Protein AF-A0A8S3UIZ7-F1 (afdb_monomer)

pLDDT: mean 79.72, std 20.15, range [27.34, 96.88]

InterPro domains:
  IPR036397 Ribonuclease H superfamily [G3DSA:3.30.420.10] (1-147)
  IPR052144 piRNA biogenesis EXD1-related protein [PTHR46628] (6-250)

Mean predicted aligned error: 11.97 Å

Nearest PDB structures (foldseek):
  5fis-assembly1_B  TM=6.143E-01  e=9.319E-05  Bombyx mori
  6k18-assembly1_B  TM=3.734E-01  e=1.283E-02  Homo sapiens

Radius of gyration: 24.89 Å; Cα contacts (8 Å, |Δi|>4): 253; chains: 1; bounding box: 76×64×53 Å

Sequence (288 aa):
MINIQSFDKGISFFLKNESITKIVFDCREPADSLLHVHGVLLTSAYDIQLLQCIDKIDGIRSRYGKLERRRRVDEVIEIKSLMTTIQLYVGTNLKFRKMEDVSTKLKSMKNVWSMRPINEDTFSFLAYTMTSLYMIYCSHRTWTINMSRLKVASAIYCNTKRAMRERSFDPYEVNQFLPIDIIPDNGMLFFEKGNKPCTGCKRRFPINEFSKKDLRGCEQKCRVCKVVKISVAIDGNSMKQKKSTKRRHNRKGSRKGRSKRKRNLKYNFDLGENETSIHEEELKNREI

Organism: Mytilus edulis (NCBI:txid6550)

Structure (mmCIF, N/CA/C/O backbone):
data_AF-A0A8S3UIZ7-F1
#
_entry.id   AF-A0A8S3UIZ7-F1
#
loop_
_atom_site.group_PDB
_atom_site.id
_atom_site.type_symbol
_atom_site.label_atom_id
_atom_site.label_alt_id
_atom_site.label_comp_id
_atom_site.label_asym_id
_atom_site.label_entity_id
_atom_site.label_seq_id
_atom_site.pdbx_PDB_ins_code
_atom_site.Cartn_x
_atom_site.Cartn_y
_atom_site.Cartn_z
_atom_site.occupancy
_atom_site.B_iso_or_equiv
_atom_site.auth_seq_id
_atom_site.auth_comp_id
_atom_site.auth_asym_id
_atom_site.auth_atom_id
_atom_site.pdbx_PDB_model_num
ATOM 1 N N . MET A 1 1 ? -12.512 -18.230 17.042 1.00 39.69 1 MET A N 1
ATOM 2 C CA . MET A 1 1 ? -13.386 -17.751 15.950 1.00 39.69 1 MET A CA 1
ATOM 3 C C . MET A 1 1 ? -13.732 -16.300 16.223 1.00 39.69 1 MET A C 1
ATOM 5 O O . MET A 1 1 ? -14.337 -16.024 17.250 1.00 39.69 1 MET A O 1
ATOM 9 N N . ILE A 1 2 ? -13.277 -15.370 15.377 1.00 46.75 2 ILE A N 1
ATOM 10 C CA . ILE A 1 2 ? -13.739 -13.976 15.433 1.00 46.75 2 ILE A CA 1
ATOM 11 C C . ILE A 1 2 ? -15.207 -13.994 15.009 1.00 46.75 2 ILE A C 1
ATOM 13 O O . ILE A 1 2 ? -15.548 -14.606 14.002 1.00 46.75 2 ILE A O 1
ATOM 17 N N . ASN A 1 3 ? -16.066 -13.401 15.830 1.00 49.72 3 ASN A N 1
ATOM 18 C CA . ASN A 1 3 ? -17.510 -13.448 15.677 1.00 49.72 3 ASN A CA 1
ATOM 19 C C . ASN A 1 3 ? -17.931 -12.806 14.337 1.00 49.72 3 ASN A C 1
ATOM 21 O O . ASN A 1 3 ? -17.886 -11.584 14.193 1.00 49.72 3 ASN A O 1
ATOM 25 N N . ILE A 1 4 ? -18.324 -13.637 13.362 1.00 57.81 4 ILE A N 1
ATOM 26 C CA . ILE A 1 4 ? -18.798 -13.233 12.022 1.00 57.81 4 ILE A CA 1
ATOM 27 C C . ILE A 1 4 ? -20.003 -12.273 12.135 1.00 57.81 4 ILE A C 1
ATOM 29 O O . ILE A 1 4 ? -20.194 -11.403 11.287 1.00 57.81 4 ILE A O 1
ATOM 33 N N . GLN A 1 5 ? -20.720 -12.314 13.267 1.00 63.09 5 GLN A N 1
ATOM 34 C CA . GLN A 1 5 ? -21.885 -11.474 13.545 1.00 63.09 5 GLN A CA 1
ATOM 35 C C . GLN A 1 5 ? -21.640 -9.971 13.365 1.00 63.09 5 GLN A C 1
ATOM 37 O O . GLN A 1 5 ? -22.564 -9.272 12.970 1.00 63.09 5 GLN A O 1
ATOM 42 N N . SER A 1 6 ? -20.447 -9.433 13.645 1.00 68.19 6 SER A N 1
ATOM 43 C CA . SER A 1 6 ? -20.216 -7.984 13.491 1.00 68.19 6 SER A CA 1
ATOM 44 C C . SER A 1 6 ? -20.143 -7.547 12.025 1.00 68.19 6 SER A C 1
ATOM 46 O O . SER A 1 6 ? -20.558 -6.437 11.693 1.00 68.19 6 SER A O 1
ATOM 48 N N . PHE A 1 7 ? -19.637 -8.410 11.137 1.00 80.50 7 PHE A N 1
ATOM 49 C CA . PHE A 1 7 ? -19.6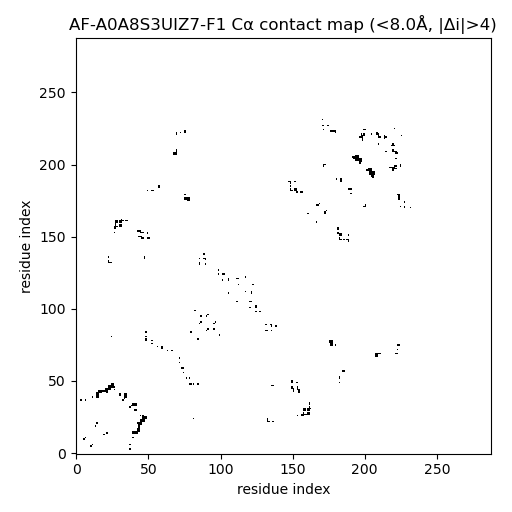09 -8.125 9.702 1.00 80.50 7 PHE A CA 1
ATOM 50 C C . PHE A 1 7 ? -21.004 -8.227 9.091 1.00 80.50 7 PHE A C 1
ATOM 52 O O . PHE A 1 7 ? -21.389 -7.334 8.330 1.00 80.50 7 PHE A O 1
ATOM 59 N N . ASP A 1 8 ? -21.771 -9.240 9.494 1.00 77.88 8 ASP A N 1
ATOM 60 C CA . ASP A 1 8 ? -23.145 -9.466 9.033 1.00 77.88 8 ASP A CA 1
ATOM 61 C C . ASP A 1 8 ? -24.114 -8.382 9.522 1.00 77.88 8 ASP A C 1
ATOM 63 O O . ASP A 1 8 ? -25.075 -8.045 8.838 1.00 77.88 8 ASP A O 1
ATOM 67 N N . LYS A 1 9 ? -23.824 -7.756 10.669 1.00 80.56 9 LYS A N 1
ATOM 68 C CA . LYS A 1 9 ? -24.614 -6.654 11.249 1.00 80.56 9 LYS A CA 1
ATOM 69 C C . LYS A 1 9 ? -24.347 -5.276 10.625 1.00 80.56 9 LYS A C 1
ATOM 71 O O . LYS A 1 9 ? -24.777 -4.269 11.178 1.00 80.56 9 LYS A O 1
ATOM 76 N N . GLY A 1 10 ? -23.649 -5.208 9.489 1.00 82.44 10 GLY A N 1
ATOM 77 C CA . GLY A 1 10 ? -23.589 -3.999 8.657 1.00 82.44 10 GLY A CA 1
ATOM 78 C C . GLY A 1 10 ? -22.189 -3.506 8.297 1.00 82.44 10 GLY A C 1
ATOM 79 O O . GLY A 1 10 ? -22.045 -2.799 7.303 1.00 82.44 10 GLY A O 1
ATOM 80 N N . ILE A 1 11 ? -21.125 -3.913 9.002 1.00 89.25 11 ILE A N 1
ATOM 81 C CA . ILE A 1 11 ? -19.753 -3.482 8.654 1.00 89.25 11 ILE A CA 1
ATOM 82 C C . ILE A 1 11 ? -19.379 -3.946 7.235 1.00 89.25 11 ILE A C 1
ATOM 84 O O . ILE A 1 11 ? -18.760 -3.197 6.478 1.00 89.25 11 ILE A O 1
ATOM 88 N N . SER A 1 12 ? -19.808 -5.150 6.840 1.00 91.12 12 SER A N 1
ATOM 89 C CA . SER A 1 12 ? -19.599 -5.680 5.485 1.00 91.12 12 SER A CA 1
ATOM 90 C C . SER A 1 12 ? -20.225 -4.782 4.413 1.00 91.12 12 SER A C 1
ATOM 92 O O . SER A 1 12 ? -19.589 -4.514 3.392 1.00 91.12 12 SER A O 1
ATOM 94 N N . PHE A 1 13 ? -21.426 -4.247 4.671 1.00 91.06 13 PHE A N 1
ATOM 95 C CA . PHE A 1 13 ? -22.103 -3.317 3.766 1.00 91.06 13 PHE A CA 1
ATOM 96 C C . PHE A 1 13 ? -21.264 -2.055 3.551 1.00 91.06 13 PHE A C 1
ATOM 98 O O . PHE A 1 13 ? -20.973 -1.705 2.408 1.00 91.06 13 PHE A O 1
ATOM 105 N N . PHE A 1 14 ? -20.789 -1.423 4.629 1.00 91.94 14 PHE A N 1
ATOM 106 C CA . PHE A 1 14 ? -19.940 -0.234 4.523 1.00 91.94 14 PHE A CA 1
ATOM 107 C C . PHE A 1 14 ? -18.655 -0.515 3.743 1.00 91.94 14 PHE A C 1
ATOM 109 O O . PHE A 1 14 ? -18.313 0.237 2.832 1.00 91.94 14 PHE A O 1
ATOM 116 N N . LEU A 1 15 ? -17.959 -1.613 4.049 1.00 95.06 15 LEU A N 1
ATOM 117 C CA . LEU A 1 15 ? -16.679 -1.946 3.417 1.00 95.06 15 LEU A CA 1
ATOM 118 C C . LEU A 1 15 ? -16.800 -2.256 1.916 1.00 95.06 15 LEU A C 1
ATOM 120 O O . LEU A 1 15 ? -15.882 -1.917 1.166 1.00 95.06 15 LEU A O 1
ATOM 124 N N . LYS A 1 16 ? -17.932 -2.826 1.480 1.00 94.50 16 LYS A N 1
ATOM 125 C CA . LYS A 1 16 ? -18.239 -3.143 0.072 1.00 94.50 16 LYS A CA 1
ATOM 126 C C . LYS A 1 16 ? -18.845 -1.971 -0.711 1.00 94.50 16 LYS A C 1
ATOM 128 O O . LYS A 1 16 ? -18.816 -1.989 -1.939 1.00 94.50 16 LYS A O 1
ATOM 133 N N . ASN A 1 17 ? -19.385 -0.959 -0.033 1.00 94.62 17 ASN A N 1
ATOM 134 C CA . ASN A 1 17 ? -20.090 0.151 -0.675 1.00 94.62 17 ASN A CA 1
ATOM 135 C C . ASN A 1 17 ? -19.133 1.097 -1.425 1.00 94.62 17 ASN A C 1
ATOM 137 O O . ASN A 1 17 ? -18.336 1.800 -0.806 1.00 94.62 17 ASN A O 1
ATOM 141 N N . GLU A 1 18 ? -19.230 1.157 -2.752 1.00 94.50 18 GLU A N 1
ATOM 142 C CA . GLU A 1 18 ? -18.342 1.973 -3.589 1.00 94.50 18 GLU A CA 1
ATOM 143 C C . GLU A 1 18 ? -18.577 3.487 -3.480 1.00 94.50 18 GLU A C 1
ATOM 145 O O . GLU A 1 18 ? -17.660 4.264 -3.757 1.00 94.50 18 GLU A O 1
ATOM 150 N N . SER A 1 19 ? -19.765 3.914 -3.048 1.00 93.12 19 SER A N 1
ATOM 151 C CA . SER A 1 19 ? -20.106 5.326 -2.830 1.00 93.12 19 SER A CA 1
ATOM 152 C C . SER A 1 19 ? -19.482 5.893 -1.555 1.00 93.12 19 SER A C 1
ATOM 154 O O . SER A 1 19 ? -19.463 7.107 -1.369 1.00 93.12 19 SER A O 1
ATOM 156 N N . ILE A 1 20 ? -18.961 5.031 -0.676 1.00 92.56 20 ILE A N 1
ATOM 157 C CA . ILE A 1 20 ? -18.285 5.431 0.557 1.00 92.56 20 ILE A CA 1
ATOM 158 C C . ILE A 1 20 ? -16.784 5.232 0.375 1.00 92.56 20 ILE A C 1
ATOM 160 O O . ILE A 1 20 ? -16.314 4.107 0.183 1.00 92.56 20 ILE A O 1
ATOM 164 N N . THR A 1 21 ? -16.032 6.326 0.482 1.00 91.38 21 THR A N 1
ATOM 165 C CA . THR A 1 21 ? -14.566 6.309 0.473 1.00 91.38 21 THR A CA 1
ATOM 166 C C . THR A 1 21 ? -14.029 5.873 1.832 1.00 91.38 21 THR A C 1
ATOM 168 O O . THR A 1 21 ? -14.419 6.418 2.863 1.00 91.38 21 THR A O 1
ATOM 171 N N . LYS A 1 22 ? -13.102 4.909 1.845 1.00 94.00 22 LYS A N 1
ATOM 172 C CA . LYS A 1 22 ? -12.426 4.442 3.066 1.00 94.00 22 LYS A CA 1
ATOM 173 C C . LYS A 1 22 ? -10.994 4.932 3.047 1.00 94.00 22 LYS A C 1
ATOM 175 O O . LYS A 1 22 ? -10.224 4.534 2.179 1.00 94.00 22 LYS A O 1
ATOM 180 N N . ILE A 1 23 ? -10.624 5.753 4.016 1.00 92.75 23 ILE A N 1
ATOM 181 C CA . ILE A 1 23 ? -9.235 6.171 4.196 1.00 92.75 23 ILE A CA 1
ATOM 182 C C . ILE A 1 23 ? -8.494 5.021 4.879 1.00 92.75 23 ILE A C 1
ATOM 184 O O . ILE A 1 23 ? -8.904 4.562 5.944 1.00 92.75 23 ILE A O 1
ATOM 188 N N . VAL A 1 24 ? -7.425 4.537 4.255 1.00 94.38 24 VAL A N 1
ATOM 189 C CA . VAL A 1 24 ? -6.620 3.417 4.758 1.00 94.38 24 VAL A CA 1
ATOM 190 C C . VAL A 1 24 ? -5.132 3.739 4.658 1.00 94.38 24 VAL A C 1
ATOM 192 O O . VAL A 1 24 ? -4.731 4.682 3.978 1.00 94.38 24 VAL A O 1
ATOM 195 N N . PHE A 1 25 ? -4.310 2.950 5.343 1.00 94.62 25 PHE A N 1
ATOM 196 C CA . PHE A 1 25 ? -2.856 3.009 5.247 1.00 94.62 25 PHE A CA 1
ATOM 197 C C . PHE A 1 25 ? -2.318 1.595 5.082 1.00 94.62 25 PHE A C 1
ATOM 199 O O . PHE A 1 25 ? -2.593 0.745 5.927 1.00 94.62 25 PHE A O 1
ATOM 206 N N . ASP A 1 26 ? -1.570 1.354 4.009 1.00 95.31 26 ASP A N 1
ATOM 207 C CA . ASP A 1 26 ? -1.061 0.031 3.642 1.00 95.31 26 ASP A CA 1
ATOM 208 C C . ASP A 1 26 ? -2.159 -1.053 3.589 1.00 95.31 26 ASP A C 1
ATOM 210 O O . ASP A 1 26 ? -2.211 -1.992 4.386 1.00 95.31 26 ASP A O 1
ATOM 214 N N . CYS A 1 27 ? -3.069 -0.927 2.620 1.00 96.00 27 CYS A N 1
ATOM 215 C CA . CYS A 1 27 ? -4.259 -1.765 2.493 1.00 96.00 27 CYS A CA 1
ATOM 216 C C . CYS A 1 27 ? -3.983 -3.209 2.068 1.00 96.00 27 CYS A C 1
ATOM 218 O O . CYS A 1 27 ? -4.924 -3.994 1.984 1.00 96.00 27 CYS A O 1
ATOM 220 N N . ARG A 1 28 ? -2.730 -3.589 1.791 1.00 96.00 28 ARG A N 1
ATOM 221 C CA . ARG A 1 28 ? -2.399 -4.888 1.186 1.00 96.00 28 ARG A CA 1
ATOM 222 C C . ARG A 1 28 ? -2.802 -6.068 2.069 1.00 96.00 28 ARG A C 1
ATOM 224 O O . ARG A 1 28 ? -3.530 -6.942 1.613 1.00 96.00 28 ARG A O 1
ATOM 231 N N . GLU A 1 29 ? -2.331 -6.089 3.316 1.00 94.81 29 GLU A N 1
ATOM 232 C CA . GLU A 1 29 ? -2.654 -7.158 4.277 1.00 94.81 29 GLU A CA 1
ATOM 233 C C . GLU A 1 29 ? -4.104 -7.062 4.784 1.00 94.81 29 GLU A C 1
ATOM 235 O O . GLU A 1 29 ? -4.789 -8.086 4.800 1.00 94.81 29 GLU A O 1
ATOM 240 N N . PRO A 1 30 ? -4.640 -5.870 5.135 1.00 95.00 30 PRO A N 1
ATOM 241 C CA . PRO A 1 30 ? -6.049 -5.751 5.497 1.00 95.00 30 PRO A CA 1
ATOM 242 C C . PRO A 1 30 ? -7.004 -6.226 4.397 1.00 95.00 30 PRO A C 1
ATOM 244 O O . PRO A 1 30 ? -7.968 -6.919 4.701 1.00 95.00 30 PRO A O 1
ATOM 247 N N . ALA A 1 31 ? -6.752 -5.896 3.126 1.00 96.88 31 ALA A N 1
ATOM 248 C CA . ALA A 1 31 ? -7.622 -6.308 2.024 1.00 96.88 31 ALA A CA 1
ATOM 249 C C . ALA A 1 31 ? -7.557 -7.817 1.741 1.00 96.88 31 ALA A C 1
ATOM 251 O O . ALA A 1 31 ? -8.579 -8.399 1.378 1.00 96.88 31 ALA A O 1
ATOM 252 N N . ASP A 1 32 ? -6.384 -8.436 1.904 1.00 96.06 32 ASP A N 1
ATOM 253 C CA . ASP A 1 32 ? -6.193 -9.891 1.839 1.00 96.06 32 ASP A CA 1
ATOM 254 C C . ASP A 1 32 ? -6.992 -10.595 2.940 1.00 96.06 32 ASP A C 1
ATOM 256 O O . ASP A 1 32 ? -7.851 -11.429 2.657 1.00 96.06 32 ASP A O 1
ATOM 260 N N . SER A 1 33 ? -6.799 -10.166 4.188 1.00 94.06 33 SER A N 1
ATOM 261 C CA . SER A 1 33 ? -7.499 -10.721 5.347 1.00 94.06 33 SER A CA 1
ATOM 262 C C . SER A 1 33 ? -9.019 -10.541 5.255 1.00 94.06 33 SER A C 1
ATOM 264 O O . SER A 1 33 ? -9.770 -11.501 5.423 1.00 94.06 33 SER A O 1
ATOM 266 N N . LEU A 1 34 ? -9.501 -9.339 4.913 1.00 94.38 34 LEU A N 1
ATOM 267 C CA . LEU A 1 34 ? -10.936 -9.073 4.759 1.00 94.38 34 LEU A CA 1
ATOM 268 C C . LEU A 1 34 ? -11.587 -9.999 3.727 1.00 94.38 34 LEU A C 1
ATOM 270 O O . LEU A 1 34 ? -12.675 -10.514 3.979 1.00 94.38 34 LEU A O 1
ATOM 274 N N . LEU A 1 35 ? -10.928 -10.245 2.593 1.00 94.50 35 LEU A N 1
ATOM 275 C CA . LEU A 1 35 ? -11.486 -11.103 1.556 1.00 94.50 35 LEU A CA 1
ATOM 276 C C . LEU A 1 35 ? -11.454 -12.577 1.969 1.00 94.50 35 LEU A C 1
ATOM 278 O O . LEU A 1 35 ? -12.493 -13.231 1.963 1.00 94.50 35 LEU A O 1
ATOM 282 N N . HIS A 1 36 ? -10.280 -13.090 2.333 1.00 92.69 36 HIS A N 1
ATOM 283 C CA . HIS A 1 36 ? -10.066 -14.531 2.494 1.00 92.69 36 HIS A CA 1
ATOM 284 C C . HIS A 1 36 ? -10.493 -15.069 3.860 1.00 92.69 36 HIS A C 1
ATOM 286 O O . HIS A 1 36 ? -10.880 -16.229 3.960 1.00 92.69 36 HIS A O 1
ATOM 292 N N . VAL A 1 37 ? -10.464 -14.242 4.910 1.00 91.06 37 VAL A N 1
ATOM 293 C CA . VAL A 1 37 ? -10.899 -14.636 6.264 1.00 91.06 37 VAL A CA 1
ATOM 294 C C . VAL A 1 37 ? -12.364 -14.278 6.506 1.00 91.06 37 VAL A C 1
ATOM 296 O O . VAL A 1 37 ? -13.064 -15.008 7.205 1.00 91.06 37 VAL A O 1
ATOM 299 N N . HIS A 1 38 ? -12.839 -13.160 5.945 1.00 89.44 38 HIS A N 1
ATOM 300 C CA . HIS A 1 38 ? -14.163 -12.612 6.262 1.00 89.44 38 HIS A CA 1
ATOM 301 C C . HIS A 1 38 ? -15.139 -12.551 5.075 1.00 89.44 38 HIS A C 1
ATOM 303 O O . HIS A 1 38 ? -16.292 -12.180 5.275 1.00 89.44 38 HIS A O 1
ATOM 309 N N . GLY A 1 39 ? -14.734 -12.896 3.846 1.00 91.69 39 GLY A N 1
ATOM 310 C CA . GLY A 1 39 ? -15.619 -12.820 2.672 1.00 91.69 39 GLY A CA 1
ATOM 311 C C . GLY A 1 39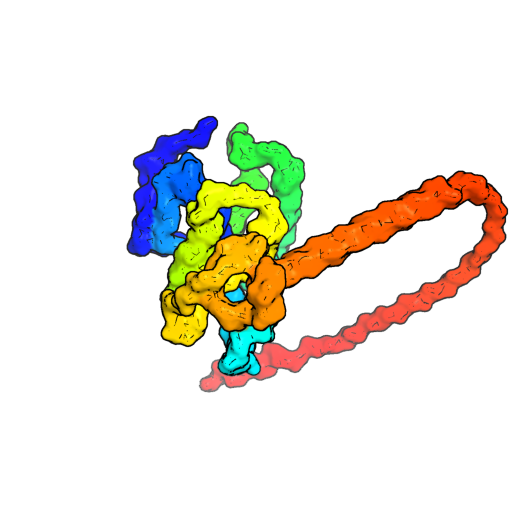 ? -16.031 -11.386 2.302 1.00 91.69 39 GLY A C 1
ATOM 312 O O . GLY A 1 39 ? -17.082 -11.153 1.687 1.00 91.69 39 GLY A O 1
ATOM 313 N N . VAL A 1 40 ? -15.232 -10.393 2.706 1.00 93.19 40 VAL A N 1
ATOM 314 C CA . VAL A 1 40 ? -15.509 -8.969 2.504 1.00 93.19 40 VAL A CA 1
ATOM 315 C C . VAL A 1 40 ? -14.534 -8.371 1.499 1.00 93.19 40 VAL A C 1
ATOM 317 O O . VAL A 1 40 ? -13.347 -8.199 1.763 1.00 93.19 40 VAL A O 1
ATOM 320 N N . LEU A 1 41 ? -15.060 -7.977 0.341 1.00 94.81 41 LEU A N 1
ATOM 321 C CA . LEU A 1 41 ? -14.301 -7.221 -0.644 1.00 94.81 41 LEU A CA 1
ATOM 322 C C . LEU A 1 41 ? -14.219 -5.748 -0.224 1.00 94.81 41 LEU A C 1
ATOM 324 O O . LEU A 1 41 ? -15.206 -5.023 -0.309 1.00 94.81 41 LEU A O 1
ATOM 328 N N . LEU A 1 42 ? -13.035 -5.297 0.195 1.00 96.50 42 LEU A N 1
ATOM 329 C CA . LEU A 1 42 ? -12.769 -3.873 0.400 1.00 96.50 42 LEU A CA 1
ATOM 330 C C . LEU A 1 42 ? -12.782 -3.136 -0.952 1.00 96.50 42 LEU A C 1
ATOM 332 O O . LEU A 1 42 ? -11.946 -3.426 -1.820 1.00 96.50 42 LEU A O 1
ATOM 336 N N . THR A 1 43 ? -13.707 -2.184 -1.101 1.00 95.44 43 THR A N 1
ATOM 337 C CA . THR A 1 43 ? -13.873 -1.310 -2.278 1.00 95.44 43 THR A CA 1
ATOM 338 C C . THR A 1 43 ? -13.768 0.168 -1.894 1.00 95.44 43 THR A C 1
ATOM 340 O O . THR A 1 43 ? -13.923 0.530 -0.724 1.00 95.44 43 THR A O 1
ATOM 343 N N . SER A 1 44 ? -13.492 1.033 -2.879 1.00 93.94 44 SER A N 1
ATOM 344 C CA . SER A 1 44 ? -13.333 2.489 -2.694 1.00 93.94 44 SER A CA 1
ATOM 345 C C . SER A 1 44 ? -12.392 2.876 -1.543 1.00 93.94 44 SER A C 1
ATOM 347 O O . SER A 1 44 ? -12.632 3.830 -0.805 1.00 93.94 44 SER A O 1
ATOM 349 N N . ALA A 1 45 ? -11.307 2.117 -1.380 1.00 94.81 45 ALA A N 1
ATOM 350 C CA . ALA A 1 45 ? -10.262 2.408 -0.410 1.00 94.81 45 ALA A CA 1
ATOM 351 C C . ALA A 1 45 ? -9.235 3.378 -1.000 1.00 94.81 45 ALA A C 1
ATOM 353 O O . ALA A 1 45 ? -8.746 3.159 -2.107 1.00 94.81 45 ALA A O 1
ATOM 354 N N . TYR A 1 46 ? -8.923 4.439 -0.262 1.00 93.56 46 TYR A N 1
ATOM 355 C CA . TYR A 1 46 ? -7.905 5.436 -0.576 1.00 93.56 46 TYR A CA 1
ATOM 356 C C . TYR A 1 46 ? -6.745 5.229 0.387 1.00 93.56 46 TYR A C 1
ATOM 358 O O . TYR A 1 46 ? -6.821 5.569 1.568 1.00 93.56 46 TYR A O 1
ATOM 366 N N . ASP A 1 47 ? -5.686 4.616 -0.127 1.00 94.88 47 ASP A N 1
ATOM 367 C CA . ASP A 1 47 ? -4.485 4.315 0.635 1.00 94.88 47 ASP A CA 1
ATOM 368 C C . ASP A 1 47 ? -3.555 5.520 0.659 1.00 94.88 47 ASP A C 1
ATOM 370 O O . ASP A 1 47 ? -2.819 5.782 -0.296 1.00 94.88 47 ASP A O 1
ATOM 374 N N . ILE A 1 48 ? -3.579 6.256 1.764 1.00 91.56 48 ILE A N 1
ATOM 375 C CA . ILE A 1 48 ? -2.857 7.523 1.865 1.00 91.56 48 ILE A CA 1
ATOM 376 C C . ILE A 1 48 ? -1.335 7.348 1.909 1.00 91.56 48 ILE A C 1
ATOM 378 O O . ILE A 1 48 ? -0.603 8.309 1.683 1.00 91.56 48 ILE A O 1
ATOM 382 N N . GLN A 1 49 ? -0.834 6.127 2.123 1.00 92.31 49 GLN A N 1
ATOM 383 C CA . GLN A 1 49 ? 0.590 5.822 1.982 1.00 92.31 49 GLN A CA 1
ATOM 384 C C . GLN A 1 49 ? 1.072 6.043 0.538 1.00 92.31 49 GLN A C 1
ATOM 386 O O . GLN A 1 49 ? 2.216 6.445 0.307 1.00 92.31 49 GLN A O 1
ATOM 391 N N . LEU A 1 50 ? 0.196 5.815 -0.448 1.00 93.62 50 LEU A N 1
ATOM 392 C CA . LEU A 1 50 ? 0.525 5.973 -1.864 1.00 93.62 50 LEU A CA 1
ATOM 393 C C . LEU A 1 50 ? 0.627 7.435 -2.295 1.00 93.62 50 LEU A C 1
ATOM 395 O O . LEU A 1 50 ? 1.262 7.704 -3.308 1.00 93.62 50 LEU A O 1
ATOM 399 N N . LEU A 1 51 ? 0.064 8.381 -1.544 1.00 88.19 51 LEU A N 1
ATOM 400 C CA . LEU A 1 51 ? 0.110 9.799 -1.909 1.00 88.19 51 LEU A CA 1
ATOM 401 C C . LEU A 1 51 ? 1.538 10.350 -1.861 1.00 88.19 51 LEU A C 1
ATOM 403 O O . LEU A 1 51 ? 2.007 10.948 -2.823 1.00 88.19 51 LEU A O 1
ATOM 407 N N . GLN A 1 52 ? 2.294 9.993 -0.822 1.00 85.12 52 GLN A N 1
ATOM 408 C CA . GLN A 1 52 ? 3.734 10.277 -0.753 1.00 85.12 52 GLN A CA 1
ATOM 409 C C . GLN A 1 52 ? 4.510 9.665 -1.916 1.00 85.12 52 GLN A C 1
ATOM 411 O O . GLN A 1 52 ? 5.494 10.224 -2.404 1.00 85.12 52 GLN A O 1
ATOM 416 N N . CYS A 1 53 ? 4.093 8.468 -2.326 1.00 91.19 53 CYS A N 1
ATOM 417 C CA . CYS A 1 53 ? 4.721 7.778 -3.432 1.00 91.19 53 CYS A CA 1
ATOM 418 C C . CYS A 1 53 ? 4.403 8.487 -4.752 1.00 91.19 53 CYS A C 1
ATOM 420 O O . CYS A 1 53 ? 5.307 8.620 -5.565 1.00 91.19 53 CYS A O 1
ATOM 422 N N . ILE A 1 54 ? 3.174 8.980 -4.952 1.00 89.94 54 ILE A N 1
ATOM 423 C CA . ILE A 1 54 ? 2.781 9.750 -6.141 1.00 89.94 54 ILE A CA 1
ATOM 424 C C . ILE A 1 54 ? 3.676 10.982 -6.283 1.00 89.94 54 ILE A C 1
ATOM 426 O O . ILE A 1 54 ? 4.342 11.112 -7.308 1.00 89.94 54 ILE A O 1
ATOM 430 N N . ASP A 1 55 ? 3.775 11.814 -5.243 1.00 85.38 55 ASP A N 1
ATOM 431 C CA . ASP A 1 55 ? 4.566 13.052 -5.288 1.00 85.38 55 ASP A CA 1
ATOM 432 C C . ASP A 1 55 ? 6.041 12.765 -5.615 1.00 85.38 55 ASP A C 1
ATOM 434 O O . ASP A 1 55 ? 6.659 13.408 -6.470 1.00 85.38 55 ASP A O 1
ATOM 438 N N . LYS A 1 56 ? 6.608 11.730 -4.982 1.00 87.56 56 LYS A N 1
ATOM 439 C CA . LYS A 1 56 ? 7.992 11.313 -5.223 1.00 87.56 56 LYS A CA 1
ATOM 440 C C . LYS A 1 56 ? 8.190 10.776 -6.644 1.00 87.56 56 LYS A C 1
ATOM 442 O O . LYS A 1 56 ? 9.177 11.131 -7.286 1.00 87.56 56 LYS A O 1
ATOM 447 N N . ILE A 1 57 ? 7.278 9.935 -7.140 1.00 87.94 57 ILE A N 1
ATOM 448 C CA . ILE A 1 57 ? 7.328 9.387 -8.505 1.00 87.94 57 ILE A CA 1
ATOM 449 C C . ILE A 1 57 ? 7.222 10.506 -9.534 1.00 87.94 57 ILE A C 1
ATOM 451 O O . ILE A 1 57 ? 7.994 10.513 -10.490 1.00 87.94 57 ILE A O 1
ATOM 455 N N . ASP A 1 58 ? 6.302 11.447 -9.351 1.00 86.44 58 ASP A N 1
ATOM 456 C CA . ASP A 1 58 ? 6.090 12.531 -10.305 1.00 86.44 58 ASP A CA 1
ATOM 457 C C . ASP A 1 58 ? 7.325 13.445 -10.368 1.00 86.44 58 ASP A C 1
ATOM 459 O O . ASP A 1 58 ? 7.797 13.755 -11.463 1.00 86.44 58 ASP A O 1
ATOM 463 N N . GLY A 1 59 ? 7.943 13.760 -9.222 1.00 85.31 59 GLY A N 1
ATOM 464 C CA . GLY A 1 59 ? 9.222 14.483 -9.169 1.00 85.31 59 GLY A CA 1
ATOM 465 C C . GLY A 1 59 ? 10.421 13.703 -9.734 1.00 85.31 59 GLY A C 1
ATOM 466 O O . GLY A 1 59 ? 11.406 14.281 -10.191 1.00 85.31 59 GLY A O 1
ATOM 467 N N . ILE A 1 60 ? 10.382 12.370 -9.722 1.00 84.81 60 ILE A N 1
ATOM 468 C CA . ILE A 1 60 ? 11.377 11.524 -10.400 1.00 84.81 60 ILE A CA 1
ATOM 469 C C . ILE A 1 60 ? 11.150 11.562 -11.915 1.00 84.81 60 ILE A C 1
ATOM 471 O O . ILE A 1 60 ? 12.083 11.792 -12.681 1.00 84.81 60 ILE A O 1
ATOM 475 N N . ARG A 1 61 ? 9.911 11.366 -12.364 1.00 83.56 61 ARG A N 1
ATOM 476 C CA . ARG A 1 61 ? 9.555 11.276 -13.786 1.00 83.56 61 ARG A CA 1
ATOM 477 C C . ARG A 1 61 ? 9.726 12.591 -14.524 1.00 83.56 61 ARG A C 1
ATOM 479 O O . ARG A 1 61 ? 10.170 12.565 -15.670 1.00 83.56 61 ARG A O 1
ATOM 486 N N . SER A 1 62 ? 9.453 13.717 -13.868 1.00 82.06 62 SER A N 1
ATOM 487 C CA . SER A 1 62 ? 9.727 15.044 -14.427 1.00 82.06 62 SER A CA 1
ATOM 488 C C . SER A 1 62 ? 11.211 15.227 -14.768 1.00 82.06 62 SER A C 1
ATOM 490 O O . SER A 1 62 ? 11.528 15.826 -15.790 1.00 82.06 62 SER A O 1
ATOM 492 N N . ARG A 1 63 ? 12.120 14.635 -13.978 1.00 78.06 63 ARG A N 1
ATOM 493 C CA . ARG A 1 63 ? 13.575 14.683 -14.209 1.00 78.06 63 ARG A CA 1
ATOM 494 C C . ARG A 1 63 ? 14.062 13.724 -15.296 1.00 78.06 63 ARG A C 1
ATOM 496 O O . ARG A 1 63 ? 15.061 14.004 -15.948 1.00 78.06 63 ARG A O 1
ATOM 503 N N . TYR A 1 64 ? 13.380 12.595 -15.494 1.00 69.06 64 TYR A N 1
ATOM 504 C CA . TYR A 1 64 ? 13.835 11.528 -16.395 1.00 69.06 64 TYR A CA 1
ATOM 505 C C . TYR A 1 64 ? 13.195 11.534 -17.792 1.00 69.06 64 TYR A C 1
ATOM 507 O O . TYR A 1 64 ? 13.642 10.794 -18.675 1.00 69.06 64 TYR A O 1
ATOM 515 N N . GLY A 1 65 ? 12.166 12.350 -18.031 1.00 69.62 65 GLY A N 1
ATOM 516 C CA . GLY A 1 65 ? 11.501 12.429 -19.333 1.00 69.62 65 GLY A CA 1
ATOM 517 C C . GLY A 1 65 ? 11.074 11.049 -19.863 1.00 69.62 65 GLY A C 1
ATOM 518 O O . GLY A 1 65 ? 10.519 10.224 -19.137 1.00 69.62 65 GLY A O 1
ATOM 519 N N . LYS A 1 66 ? 11.359 10.759 -21.142 1.00 68.62 66 LYS A N 1
ATOM 520 C CA . LYS A 1 66 ? 10.971 9.504 -21.826 1.00 68.62 66 LYS A CA 1
ATOM 521 C C . LYS A 1 66 ? 11.971 8.345 -21.659 1.00 68.62 66 LYS A C 1
ATOM 523 O O . LYS A 1 66 ? 12.025 7.460 -22.512 1.00 68.62 66 LYS A O 1
ATOM 528 N N . LEU A 1 67 ? 12.774 8.313 -20.592 1.00 73.44 67 LEU A N 1
ATOM 529 C CA . LEU A 1 67 ? 13.708 7.204 -20.357 1.00 73.44 67 LEU A CA 1
ATOM 530 C C . LEU A 1 67 ? 13.004 5.838 -20.345 1.00 73.44 67 LEU A C 1
ATOM 532 O O . LEU A 1 67 ? 11.873 5.698 -19.866 1.00 73.44 67 LEU A O 1
ATOM 536 N N . GLU A 1 68 ? 13.701 4.812 -20.841 1.00 73.50 68 GLU A N 1
ATOM 537 C CA . GLU A 1 68 ? 13.222 3.427 -20.822 1.00 73.50 68 GLU A CA 1
ATOM 538 C C . GLU A 1 68 ? 12.893 2.975 -19.393 1.00 73.50 68 GLU A C 1
ATOM 540 O O . GLU A 1 68 ? 13.668 3.217 -18.468 1.00 73.50 68 GLU A O 1
ATOM 545 N N . ARG A 1 69 ? 11.796 2.227 -19.223 1.00 79.00 69 ARG A N 1
ATOM 546 C CA . ARG A 1 69 ? 11.300 1.754 -17.916 1.00 79.00 69 ARG A CA 1
ATOM 547 C C . ARG A 1 69 ? 12.379 1.075 -17.062 1.00 79.00 69 ARG A C 1
ATOM 549 O O . ARG A 1 69 ? 12.537 1.414 -15.894 1.00 79.00 69 ARG A O 1
ATOM 556 N N . ARG A 1 70 ? 13.196 0.199 -17.662 1.00 77.31 70 ARG A N 1
ATOM 557 C CA . ARG A 1 70 ? 14.308 -0.494 -16.979 1.00 77.31 70 ARG A CA 1
ATOM 558 C C . ARG A 1 70 ? 15.401 0.423 -16.417 1.00 77.31 70 ARG A C 1
ATOM 560 O O . ARG A 1 70 ? 16.155 -0.013 -15.553 1.00 77.31 70 ARG A O 1
ATOM 567 N N . ARG A 1 71 ? 15.539 1.645 -16.946 1.00 77.62 71 ARG A N 1
ATOM 568 C CA . ARG A 1 71 ? 16.553 2.627 -16.522 1.00 77.62 71 ARG A CA 1
ATOM 569 C C . ARG A 1 71 ? 16.057 3.521 -15.387 1.00 77.62 71 ARG A C 1
ATOM 571 O O . ARG A 1 71 ? 16.863 4.202 -14.770 1.00 77.62 71 ARG A O 1
ATOM 578 N N . ARG A 1 72 ? 14.760 3.486 -15.071 1.00 80.50 72 ARG A N 1
ATOM 579 C CA . ARG A 1 72 ? 14.142 4.279 -14.001 1.00 80.50 72 ARG A CA 1
ATOM 580 C C . ARG A 1 72 ? 14.310 3.598 -12.640 1.00 80.50 72 ARG A C 1
ATOM 582 O O . ARG A 1 72 ? 13.334 3.283 -11.966 1.00 80.50 72 ARG A O 1
ATOM 589 N N . VAL A 1 73 ? 15.552 3.294 -12.259 1.00 79.00 73 VAL A N 1
ATOM 590 C CA . VAL A 1 73 ? 15.853 2.591 -10.996 1.00 79.00 73 VAL A CA 1
ATOM 591 C C . VAL A 1 73 ? 15.440 3.434 -9.790 1.00 79.00 73 VAL A C 1
ATOM 593 O O . VAL A 1 73 ? 14.954 2.881 -8.810 1.00 79.00 73 VAL A O 1
ATOM 596 N N . ASP A 1 74 ? 15.510 4.760 -9.901 1.00 81.19 74 ASP A N 1
ATOM 597 C CA . ASP A 1 74 ? 15.099 5.674 -8.830 1.00 81.19 74 ASP A CA 1
ATOM 598 C C . ASP A 1 74 ? 13.585 5.692 -8.584 1.00 81.19 74 ASP A C 1
ATOM 600 O O . ASP A 1 74 ? 13.150 6.124 -7.521 1.00 81.19 74 ASP A O 1
ATOM 604 N N . GLU A 1 75 ? 12.770 5.161 -9.510 1.00 84.25 75 GLU A N 1
ATOM 605 C CA . GLU A 1 75 ? 11.342 4.899 -9.258 1.00 84.25 75 GLU A CA 1
ATOM 606 C C . GLU A 1 75 ? 11.115 3.711 -8.300 1.00 84.25 75 GLU A C 1
ATOM 608 O O . GLU A 1 75 ? 9.971 3.410 -7.956 1.00 84.25 75 GLU A O 1
ATOM 613 N N . VAL A 1 76 ? 12.166 3.004 -7.866 1.00 91.56 76 VAL A N 1
ATOM 614 C CA . VAL A 1 76 ? 12.056 2.026 -6.777 1.00 91.56 76 VAL A CA 1
ATOM 615 C C . VAL A 1 76 ? 11.960 2.784 -5.456 1.00 91.56 76 VAL A C 1
ATOM 617 O O . VAL A 1 76 ? 12.950 3.255 -4.902 1.00 91.56 76 VAL A O 1
ATOM 620 N N . ILE A 1 77 ? 10.735 2.905 -4.953 1.00 93.25 77 ILE A N 1
ATOM 621 C CA . ILE A 1 77 ? 10.434 3.667 -3.743 1.00 93.25 77 ILE A CA 1
ATOM 622 C C . ILE A 1 77 ? 10.308 2.731 -2.555 1.00 93.25 77 ILE A C 1
ATOM 624 O O . ILE A 1 77 ? 9.511 1.798 -2.572 1.00 93.25 77 ILE A O 1
ATOM 628 N N . GLU A 1 78 ? 11.073 3.010 -1.507 1.00 93.06 78 GLU A N 1
ATOM 629 C CA . GLU A 1 78 ? 10.831 2.444 -0.187 1.00 93.06 78 GLU A CA 1
ATOM 630 C C . GLU A 1 78 ? 9.574 3.068 0.426 1.00 93.06 78 GLU A C 1
ATOM 632 O O . GLU A 1 78 ? 9.403 4.291 0.460 1.00 93.06 78 GLU A O 1
ATOM 637 N N . ILE A 1 79 ? 8.684 2.200 0.882 1.00 93.31 79 ILE A N 1
ATOM 638 C CA . ILE A 1 79 ? 7.425 2.548 1.511 1.00 93.31 79 ILE A CA 1
ATOM 639 C C . ILE A 1 79 ? 7.693 2.943 2.963 1.00 93.31 79 ILE A C 1
ATOM 641 O O . ILE A 1 79 ? 8.246 2.166 3.741 1.00 93.31 79 ILE A O 1
ATOM 645 N N . LYS A 1 80 ? 7.238 4.135 3.357 1.00 91.94 80 LYS A N 1
ATOM 646 C CA . LYS A 1 80 ? 7.371 4.609 4.738 1.00 91.94 80 LYS A CA 1
ATOM 647 C C . LYS A 1 80 ? 6.339 3.966 5.661 1.00 91.94 80 LYS A C 1
ATOM 649 O O . LYS A 1 80 ? 5.183 3.746 5.291 1.00 91.94 80 LYS A O 1
ATOM 654 N N . SER A 1 81 ? 6.754 3.733 6.906 1.00 91.00 81 SER A N 1
ATOM 655 C CA . SER A 1 81 ? 5.849 3.302 7.972 1.00 91.00 81 SER A CA 1
ATOM 656 C C . SER A 1 81 ? 4.827 4.393 8.317 1.00 91.00 81 SER A C 1
ATOM 658 O O . SER A 1 81 ? 5.033 5.578 8.024 1.00 91.00 81 SER A O 1
ATOM 660 N N . LEU A 1 82 ? 3.739 4.006 8.988 1.00 89.31 82 LEU A N 1
ATOM 661 C CA . LEU A 1 82 ? 2.748 4.964 9.474 1.00 89.31 82 LEU A CA 1
ATOM 662 C C . LEU A 1 82 ? 3.360 5.948 10.473 1.00 89.31 82 LEU A C 1
ATOM 664 O O . LEU A 1 82 ? 3.155 7.142 10.328 1.00 89.31 82 LEU A O 1
ATOM 668 N N . MET A 1 83 ? 4.178 5.485 11.423 1.00 88.25 83 MET A N 1
ATOM 669 C CA . MET A 1 83 ? 4.826 6.376 12.397 1.00 88.25 83 MET A CA 1
ATOM 670 C C . MET A 1 83 ? 5.741 7.396 11.713 1.00 88.25 83 MET A C 1
ATOM 672 O O . MET A 1 83 ? 5.655 8.585 12.000 1.00 88.25 83 MET A O 1
ATOM 676 N N . THR A 1 84 ? 6.544 6.956 10.740 1.00 89.38 84 THR A N 1
ATOM 677 C CA . THR A 1 84 ? 7.374 7.861 9.929 1.00 89.38 84 THR A CA 1
ATOM 678 C C . THR A 1 84 ? 6.513 8.855 9.149 1.00 89.38 84 THR A C 1
ATOM 680 O O . THR A 1 84 ? 6.873 10.015 9.006 1.00 89.38 84 THR A O 1
ATOM 683 N N . THR A 1 85 ? 5.356 8.423 8.650 1.00 89.81 85 THR A N 1
ATOM 684 C CA . THR A 1 85 ? 4.410 9.303 7.956 1.00 89.81 85 THR A CA 1
ATOM 685 C C . THR A 1 85 ? 3.802 10.340 8.899 1.00 89.81 85 THR A C 1
ATOM 687 O O . THR A 1 85 ? 3.793 11.523 8.577 1.00 89.81 85 THR A O 1
ATOM 690 N N . ILE A 1 86 ? 3.334 9.924 10.076 1.00 89.19 86 ILE A N 1
ATOM 691 C CA . ILE A 1 86 ? 2.783 10.825 11.095 1.00 89.19 86 ILE A CA 1
ATOM 692 C C . ILE A 1 86 ? 3.836 11.864 11.483 1.00 89.19 86 ILE A C 1
ATOM 694 O O . ILE A 1 86 ? 3.536 13.052 11.510 1.00 89.19 86 ILE A O 1
ATOM 698 N N . GLN A 1 87 ? 5.081 11.438 11.698 1.00 88.38 87 GLN A N 1
ATOM 699 C CA . GLN A 1 87 ? 6.191 12.339 11.991 1.00 88.38 87 GLN A CA 1
ATOM 700 C C . GLN A 1 87 ? 6.364 13.429 10.924 1.00 88.38 87 GLN A C 1
ATOM 702 O O . GLN A 1 87 ? 6.598 14.583 11.270 1.00 88.38 87 GLN A O 1
ATOM 707 N N . LEU A 1 88 ? 6.249 13.071 9.643 1.00 86.00 88 LEU A N 1
ATOM 708 C CA . LEU A 1 88 ? 6.465 13.996 8.528 1.00 86.00 88 LEU A CA 1
ATOM 709 C C . LEU A 1 88 ? 5.333 15.013 8.352 1.00 86.00 88 LEU A C 1
ATOM 711 O O . LEU A 1 88 ? 5.614 16.146 7.982 1.00 86.00 88 LEU A O 1
ATOM 715 N N . TYR A 1 89 ? 4.080 14.617 8.591 1.00 84.12 89 TYR A N 1
ATOM 716 C CA . TYR A 1 89 ? 2.911 15.447 8.254 1.00 84.12 89 TYR A CA 1
ATOM 717 C C . TYR A 1 89 ? 2.179 16.035 9.456 1.00 84.12 89 TYR A C 1
ATOM 719 O O . TYR A 1 89 ? 1.550 17.081 9.342 1.00 84.12 89 TYR A O 1
ATOM 727 N N . VAL A 1 90 ? 2.246 15.369 10.605 1.00 84.69 90 VAL A N 1
ATOM 728 C CA . VAL A 1 90 ? 1.626 15.820 11.860 1.00 84.69 90 VAL A CA 1
ATOM 729 C C . VAL A 1 90 ? 2.679 16.415 12.805 1.00 84.69 90 VAL A C 1
ATOM 731 O O . VAL A 1 90 ? 2.350 17.243 13.653 1.00 84.69 90 VAL A O 1
ATOM 734 N N . GLY A 1 91 ? 3.949 16.032 12.641 1.00 82.56 91 GLY A N 1
ATOM 735 C CA . GLY A 1 91 ? 5.082 16.543 13.411 1.00 82.56 91 GLY A CA 1
ATOM 736 C C . GLY A 1 91 ? 5.407 15.736 14.672 1.00 82.56 91 GLY A C 1
ATOM 737 O O . GLY A 1 91 ? 4.667 14.851 15.107 1.00 82.56 91 GLY A O 1
ATOM 738 N N . THR A 1 92 ? 6.549 16.055 15.288 1.00 80.94 92 THR A N 1
ATOM 739 C CA . THR A 1 92 ? 7.032 15.416 16.523 1.00 80.94 92 THR A CA 1
ATOM 740 C C . THR A 1 92 ? 6.649 16.228 17.756 1.00 80.94 92 THR A C 1
ATOM 742 O O . THR A 1 92 ? 7.399 17.099 18.193 1.00 80.94 92 THR A O 1
ATOM 745 N N . ASN A 1 93 ? 5.501 15.928 18.357 1.00 82.81 93 ASN A N 1
ATOM 746 C CA . ASN A 1 93 ? 5.109 16.499 19.649 1.00 82.81 93 ASN A CA 1
ATOM 747 C C . ASN A 1 93 ? 5.196 15.454 20.779 1.00 82.81 93 ASN A C 1
ATOM 749 O O . ASN A 1 93 ? 5.477 14.276 20.548 1.00 82.81 93 ASN A O 1
ATOM 753 N N . LEU A 1 94 ? 4.945 15.877 22.023 1.00 78.88 94 LEU A N 1
ATOM 754 C CA . LEU A 1 94 ? 4.940 14.977 23.187 1.00 78.88 94 LEU A CA 1
ATOM 755 C C . LEU A 1 94 ? 3.963 13.802 23.017 1.00 78.88 94 LEU A C 1
ATOM 757 O O . LEU A 1 94 ? 4.262 12.690 23.452 1.00 78.88 94 LEU A O 1
ATOM 761 N N . LYS A 1 95 ? 2.822 14.019 22.343 1.00 82.31 95 LYS A N 1
ATOM 762 C CA . LYS A 1 95 ? 1.851 12.951 22.059 1.00 82.31 95 LYS A CA 1
ATOM 763 C C . LYS A 1 95 ? 2.432 11.915 21.094 1.00 82.31 95 LYS A C 1
ATOM 765 O O . LYS A 1 95 ? 2.261 10.728 21.339 1.00 82.31 95 LYS A O 1
ATOM 770 N N . PHE A 1 96 ? 3.161 12.340 20.059 1.00 85.12 96 PHE A N 1
ATOM 771 C CA . PHE A 1 96 ? 3.847 11.436 19.132 1.00 85.12 96 PHE A CA 1
ATOM 772 C C . PHE A 1 96 ? 4.856 10.539 19.856 1.00 85.12 96 PHE A C 1
ATOM 774 O O . PHE A 1 96 ? 4.776 9.321 19.734 1.00 85.12 96 PHE A O 1
ATOM 781 N N . ARG A 1 97 ? 5.748 11.126 20.669 1.00 85.06 97 ARG A N 1
ATOM 782 C CA . ARG A 1 97 ? 6.769 10.366 21.415 1.00 85.06 97 ARG A CA 1
ATOM 783 C C . ARG A 1 97 ? 6.136 9.352 22.367 1.00 85.06 97 ARG A C 1
ATOM 785 O O . ARG A 1 97 ? 6.475 8.176 22.327 1.00 85.06 97 ARG A O 1
ATOM 792 N N . LYS A 1 98 ? 5.121 9.775 23.133 1.00 87.62 98 LYS A N 1
ATOM 793 C CA . LYS A 1 98 ? 4.357 8.871 24.009 1.00 87.62 98 LYS A CA 1
ATOM 794 C C . LYS A 1 98 ? 3.749 7.701 23.226 1.00 87.62 98 LYS A C 1
ATOM 796 O O . LYS A 1 98 ? 3.720 6.578 23.717 1.00 87.62 98 LYS A O 1
ATOM 801 N N . MET A 1 99 ? 3.250 7.945 22.016 1.00 88.94 99 MET A N 1
ATOM 802 C CA . MET A 1 99 ? 2.647 6.900 21.182 1.00 88.94 99 MET A CA 1
ATOM 803 C C . MET A 1 99 ? 3.678 5.982 20.524 1.00 88.94 99 MET A C 1
ATOM 805 O O . MET A 1 99 ? 3.385 4.809 20.298 1.00 88.94 99 MET A O 1
ATOM 809 N N . GLU A 1 100 ? 4.887 6.468 20.259 1.00 87.12 100 GLU A N 1
ATOM 810 C CA . GLU A 1 100 ? 6.017 5.639 19.835 1.00 87.12 100 GLU A CA 1
ATOM 811 C C . GLU A 1 100 ? 6.452 4.668 20.946 1.00 87.12 100 GLU A C 1
ATOM 813 O O . GLU A 1 100 ? 6.623 3.469 20.690 1.00 87.12 100 GLU A O 1
ATOM 818 N N . ASP A 1 101 ? 6.510 5.145 22.191 1.00 89.44 101 ASP A N 1
ATOM 819 C CA . ASP A 1 101 ? 6.776 4.307 23.365 1.00 89.44 101 ASP A CA 1
ATOM 820 C C . ASP A 1 101 ? 5.674 3.257 23.561 1.00 89.44 101 ASP A C 1
ATOM 822 O O . ASP A 1 101 ? 5.960 2.065 23.714 1.00 89.44 101 ASP A O 1
ATOM 826 N N . VAL A 1 102 ? 4.401 3.669 23.478 1.00 89.81 102 VAL A N 1
ATOM 827 C CA . VAL A 1 102 ? 3.253 2.750 23.548 1.00 89.81 102 VAL A CA 1
ATOM 828 C C . VAL A 1 102 ? 3.309 1.721 22.418 1.00 89.81 102 VAL A C 1
ATOM 830 O O . VAL A 1 102 ? 3.151 0.534 22.677 1.00 89.81 102 VAL A O 1
ATOM 833 N N . SER A 1 103 ? 3.603 2.122 21.178 1.00 89.38 103 SER A N 1
ATOM 834 C CA . SER A 1 103 ? 3.765 1.199 20.043 1.00 89.38 103 SER A CA 1
ATOM 835 C C . SER A 1 103 ? 4.843 0.147 20.314 1.00 89.38 103 SER A C 1
ATOM 837 O O . SER A 1 103 ? 4.643 -1.046 20.069 1.00 89.38 103 SER A O 1
ATOM 839 N N . THR A 1 104 ? 5.976 0.572 20.873 1.00 90.88 104 THR A N 1
ATOM 840 C CA . THR A 1 104 ? 7.084 -0.316 21.245 1.00 90.88 104 THR A CA 1
ATOM 841 C C . THR A 1 104 ? 6.675 -1.288 22.351 1.00 90.88 104 THR A C 1
ATOM 843 O O . THR A 1 104 ? 6.945 -2.486 22.250 1.00 90.88 104 THR A O 1
ATOM 846 N N . LYS A 1 105 ? 5.951 -0.800 23.364 1.00 91.50 105 LYS A N 1
ATOM 847 C CA . LYS A 1 105 ? 5.379 -1.617 24.439 1.00 91.50 105 LYS A CA 1
ATOM 848 C C . LYS A 1 105 ? 4.372 -2.642 23.906 1.00 91.50 105 LYS A C 1
ATOM 850 O O . LYS A 1 105 ? 4.447 -3.811 24.261 1.00 91.50 105 LYS A O 1
ATOM 855 N N . LEU A 1 106 ? 3.461 -2.247 23.016 1.00 90.94 106 LEU A N 1
ATOM 856 C CA . LEU A 1 106 ? 2.455 -3.150 22.445 1.00 90.94 106 LEU A CA 1
ATOM 857 C C . LEU A 1 106 ? 3.092 -4.257 21.591 1.00 90.94 106 LEU A C 1
ATOM 859 O O . LEU A 1 106 ? 2.622 -5.392 21.615 1.00 90.94 106 LEU A O 1
ATOM 863 N N . LYS A 1 107 ? 4.188 -3.966 20.875 1.00 89.38 107 LYS A N 1
ATOM 864 C CA . LYS A 1 107 ? 4.927 -4.963 20.075 1.00 89.38 107 LYS A CA 1
ATOM 865 C C . LYS A 1 107 ? 5.582 -6.062 20.915 1.00 89.38 107 LYS A C 1
ATOM 867 O O . LYS A 1 107 ? 5.787 -7.156 20.396 1.00 89.38 107 LYS A O 1
ATOM 872 N N . SER A 1 108 ? 5.932 -5.790 22.174 1.00 90.12 108 SER A N 1
ATOM 873 C CA . SER A 1 108 ? 6.533 -6.793 23.065 1.00 90.12 108 SER A CA 1
ATOM 874 C C . SER A 1 108 ? 5.494 -7.658 23.786 1.00 90.12 108 SER A C 1
ATOM 876 O O . SER A 1 108 ? 5.834 -8.712 24.325 1.00 90.12 108 SER A O 1
ATOM 878 N N . MET A 1 109 ? 4.219 -7.260 23.768 1.00 89.44 109 MET A N 1
ATOM 879 C CA . MET A 1 109 ? 3.133 -7.976 24.429 1.00 89.44 109 MET A CA 1
ATOM 880 C C . MET A 1 109 ? 2.564 -9.098 23.554 1.00 89.44 109 MET A C 1
ATOM 882 O O . MET A 1 109 ? 2.100 -8.884 22.433 1.00 89.44 109 MET A O 1
ATOM 886 N N . LYS A 1 110 ? 2.516 -10.316 24.102 1.00 89.62 110 LYS A N 1
ATOM 887 C CA . LYS A 1 110 ? 1.877 -11.457 23.438 1.00 89.62 110 LYS A CA 1
ATOM 888 C C . LYS A 1 110 ? 0.353 -11.310 23.487 1.00 89.62 110 LYS A C 1
ATOM 890 O O . LYS A 1 110 ? -0.209 -11.030 24.538 1.00 89.62 110 LYS A O 1
ATOM 895 N N . ASN A 1 111 ? -0.320 -11.562 22.364 1.00 88.69 111 ASN A N 1
ATOM 896 C CA . ASN A 1 111 ? -1.786 -11.603 22.252 1.00 88.69 111 ASN A CA 1
ATOM 897 C C . ASN A 1 111 ? -2.527 -10.305 22.635 1.00 88.69 111 ASN A C 1
ATOM 899 O O . ASN A 1 111 ? -3.733 -10.357 22.880 1.00 88.69 111 ASN A O 1
ATOM 903 N N . VAL A 1 112 ? -1.857 -9.145 22.639 1.00 91.69 112 VAL A N 1
ATOM 904 C CA . VAL A 1 112 ? -2.432 -7.867 23.106 1.00 91.69 112 VAL A CA 1
ATOM 905 C C . VAL A 1 112 ? -3.775 -7.516 22.446 1.00 91.69 112 VAL A C 1
ATOM 907 O O . VAL A 1 112 ? -4.701 -7.070 23.114 1.00 91.69 112 VAL A O 1
ATOM 910 N N . TRP A 1 113 ? -3.938 -7.836 21.158 1.00 90.12 113 TRP A N 1
ATOM 911 C CA . TRP A 1 113 ? -5.162 -7.584 20.382 1.00 90.12 113 TRP A CA 1
ATOM 912 C C . TRP A 1 113 ? -6.349 -8.495 20.749 1.00 90.12 113 TRP A C 1
ATOM 914 O O . TRP A 1 113 ? -7.509 -8.165 20.487 1.00 90.12 113 TRP A O 1
ATOM 924 N N . SER A 1 114 ? -6.075 -9.651 21.359 1.00 90.38 114 SER A N 1
ATOM 925 C CA . SER A 1 114 ? -7.091 -10.635 21.763 1.00 90.38 114 SER A CA 1
ATOM 926 C C . SER A 1 114 ? -7.501 -10.510 23.233 1.00 90.38 114 SER A C 1
ATOM 928 O O . SER A 1 114 ? -8.524 -11.068 23.618 1.00 90.38 114 SER A O 1
ATOM 930 N N . MET A 1 115 ? -6.744 -9.771 24.052 1.00 89.62 115 MET A N 1
ATOM 931 C CA . MET A 1 115 ? -7.060 -9.572 25.470 1.00 89.62 115 MET A CA 1
ATOM 932 C C . MET A 1 115 ? -8.354 -8.772 25.654 1.00 89.62 115 MET A C 1
ATOM 934 O O . MET A 1 115 ? -8.637 -7.843 24.890 1.00 89.62 115 MET A O 1
ATOM 938 N N . ARG A 1 116 ? -9.150 -9.140 26.664 1.00 92.06 116 ARG A N 1
ATOM 939 C CA . ARG A 1 116 ? -10.375 -8.433 27.059 1.00 92.06 116 ARG A CA 1
ATOM 940 C C . ARG A 1 116 ? -10.402 -8.226 28.583 1.00 92.06 116 ARG A C 1
ATOM 942 O O . ARG A 1 116 ? -10.016 -9.157 29.288 1.00 92.06 116 ARG A O 1
ATOM 949 N N . PRO A 1 117 ? -10.860 -7.058 29.082 1.00 92.25 117 PRO A N 1
ATOM 950 C CA . PRO A 1 117 ? -11.236 -5.853 28.325 1.00 92.25 117 PRO A CA 1
ATOM 951 C C . PRO A 1 117 ? -10.045 -5.249 27.556 1.00 92.25 117 PRO A C 1
ATOM 953 O O . PRO A 1 117 ? -8.891 -5.587 27.815 1.00 92.25 117 PRO A O 1
ATOM 956 N N . ILE A 1 118 ? -10.324 -4.418 26.545 1.00 92.12 118 ILE A N 1
ATOM 957 C CA . ILE A 1 118 ? -9.261 -3.743 25.784 1.00 92.12 118 ILE A CA 1
ATOM 958 C C . ILE A 1 118 ? -8.528 -2.804 26.746 1.00 92.12 118 ILE A C 1
ATOM 960 O O . ILE A 1 118 ? -9.165 -1.975 27.391 1.00 92.12 118 ILE A O 1
ATOM 964 N N . ASN A 1 119 ? -7.206 -2.948 26.857 1.00 91.69 119 ASN A N 1
ATOM 965 C CA . ASN A 1 119 ? -6.417 -2.112 27.760 1.00 91.69 119 ASN A CA 1
ATOM 966 C C . ASN A 1 119 ? -6.294 -0.669 27.239 1.00 91.69 119 ASN A C 1
ATOM 968 O O . ASN A 1 119 ? -6.357 -0.415 26.032 1.00 91.69 119 ASN A O 1
ATOM 972 N N . GLU A 1 120 ? -6.085 0.264 28.167 1.00 91.62 120 GLU A N 1
ATOM 973 C CA . GLU A 1 120 ? -6.046 1.703 27.891 1.00 91.62 120 GLU A CA 1
ATOM 974 C C . GLU A 1 120 ? -4.943 2.095 26.897 1.00 91.62 120 GLU A C 1
ATOM 976 O O . GLU A 1 120 ? -5.178 2.928 26.022 1.00 91.62 120 GLU A O 1
ATOM 981 N N . ASP A 1 121 ? -3.773 1.452 26.964 1.00 92.00 121 ASP A N 1
ATOM 982 C CA . ASP A 1 121 ? -2.669 1.686 26.024 1.00 92.00 121 ASP A CA 1
ATOM 983 C C . ASP A 1 121 ? -3.070 1.324 24.587 1.00 92.00 121 ASP A C 1
ATOM 985 O O . ASP A 1 121 ? -2.824 2.083 23.651 1.00 92.00 121 ASP A O 1
ATOM 989 N N . THR A 1 122 ? -3.734 0.180 24.408 1.00 92.81 122 THR A N 1
ATOM 990 C CA . THR A 1 122 ? -4.220 -0.293 23.104 1.00 92.81 122 THR A CA 1
ATOM 991 C C . THR A 1 122 ? -5.295 0.641 22.569 1.00 92.81 122 THR A C 1
ATOM 993 O O . THR A 1 122 ? -5.257 1.016 21.398 1.00 92.81 122 THR A O 1
ATOM 996 N N . PHE A 1 123 ? -6.236 1.053 23.421 1.00 92.06 123 PHE A N 1
ATOM 997 C CA . PHE A 1 123 ? -7.285 1.991 23.034 1.00 92.06 123 PHE A CA 1
ATOM 998 C C . PHE A 1 123 ? -6.707 3.357 22.639 1.00 92.06 123 PHE A C 1
ATOM 1000 O O . PHE A 1 123 ? -7.016 3.868 21.563 1.00 92.06 123 PHE A O 1
ATOM 1007 N N . SER A 1 124 ? -5.808 3.910 23.458 1.00 91.19 124 SER A N 1
ATOM 1008 C CA . SER A 1 124 ? -5.125 5.182 23.199 1.00 91.19 124 SER A CA 1
ATOM 1009 C C . SER A 1 124 ? -4.327 5.140 21.899 1.00 91.19 124 SER A C 1
ATOM 1011 O O . SER A 1 124 ? -4.409 6.063 21.088 1.00 91.19 124 SER A O 1
ATOM 1013 N N . PHE A 1 125 ? -3.602 4.043 21.666 1.00 91.25 125 PHE A N 1
ATOM 1014 C CA . PHE A 1 125 ? -2.852 3.830 20.435 1.00 91.25 125 PHE A CA 1
ATOM 1015 C C . PHE A 1 125 ? -3.769 3.791 19.207 1.00 91.25 125 PHE A C 1
ATOM 1017 O O . PHE A 1 125 ? -3.486 4.462 18.213 1.00 91.25 125 PHE A O 1
ATOM 1024 N N . LEU A 1 126 ? -4.889 3.060 19.266 1.00 91.88 126 LEU A N 1
ATOM 1025 C CA . LEU A 1 126 ? -5.865 3.001 18.173 1.00 91.88 126 LEU A CA 1
ATOM 1026 C C . LEU A 1 126 ? -6.494 4.371 17.895 1.00 91.88 126 LEU A C 1
ATOM 1028 O O . LEU A 1 126 ? -6.526 4.801 16.741 1.00 91.88 126 LEU A O 1
ATOM 1032 N N . ALA A 1 127 ? -6.938 5.078 18.937 1.00 91.69 127 ALA A N 1
ATOM 1033 C CA . ALA A 1 127 ? -7.538 6.403 18.809 1.00 91.69 127 ALA A CA 1
ATOM 1034 C C . ALA A 1 127 ? -6.555 7.407 18.183 1.00 91.69 127 ALA A C 1
ATOM 1036 O O . ALA A 1 127 ? -6.896 8.106 17.223 1.00 91.69 127 ALA A O 1
ATOM 1037 N N . TYR A 1 128 ? -5.308 7.431 18.666 1.00 91.00 128 TYR A N 1
ATOM 1038 C CA . TYR A 1 128 ? -4.257 8.282 18.113 1.00 91.00 128 TYR A CA 1
ATOM 1039 C C . TYR A 1 128 ? -3.936 7.941 16.657 1.00 91.00 128 TYR A C 1
ATOM 1041 O O . TYR A 1 128 ? -3.793 8.843 15.831 1.00 91.00 128 TYR A O 1
ATOM 1049 N N . THR A 1 129 ? -3.861 6.650 16.331 1.00 89.94 129 THR A N 1
ATOM 1050 C CA . THR A 1 129 ? -3.581 6.170 14.974 1.00 89.94 129 THR A CA 1
ATOM 1051 C C . THR A 1 129 ? -4.670 6.621 13.999 1.00 89.94 129 THR A C 1
ATOM 1053 O O . THR A 1 129 ? -4.354 7.188 12.955 1.00 89.94 129 THR A O 1
ATOM 1056 N N . MET A 1 130 ? -5.947 6.441 14.353 1.00 91.19 130 MET A N 1
ATOM 1057 C CA . MET A 1 130 ? -7.078 6.855 13.509 1.00 91.19 130 MET A CA 1
ATOM 1058 C C . MET A 1 130 ? -7.157 8.374 13.351 1.00 91.19 130 MET A C 1
ATOM 1060 O O . MET A 1 130 ? -7.361 8.874 12.245 1.00 91.19 130 MET A O 1
ATOM 1064 N N . THR A 1 131 ? -6.927 9.117 14.436 1.00 90.94 131 THR A N 1
ATOM 1065 C CA . THR A 1 131 ? -6.911 10.587 14.398 1.00 90.94 131 THR A CA 1
ATOM 1066 C C . THR A 1 131 ? -5.780 11.086 13.507 1.00 90.94 131 THR A C 1
ATOM 1068 O O . THR A 1 131 ? -5.994 11.932 12.646 1.00 90.94 131 THR A O 1
ATOM 1071 N N . SER A 1 132 ? -4.582 10.520 13.658 1.00 90.25 132 SER A N 1
ATOM 1072 C CA . SER A 1 132 ? -3.422 10.886 12.846 1.00 90.25 132 SER A CA 1
ATOM 1073 C C . SER A 1 132 ? -3.633 10.564 11.368 1.00 90.25 132 SER A C 1
ATOM 1075 O O . SER A 1 132 ? -3.283 11.377 10.519 1.00 90.25 132 SER A O 1
ATOM 1077 N N . LEU A 1 133 ? -4.255 9.423 11.051 1.00 89.75 133 LEU A N 1
ATOM 1078 C CA . LEU A 1 133 ? -4.609 9.054 9.680 1.00 89.75 133 LEU A CA 1
ATOM 1079 C C . LEU A 1 133 ? -5.524 10.103 9.033 1.00 89.75 133 LEU A C 1
ATOM 1081 O O . LEU A 1 133 ? -5.281 10.536 7.907 1.00 89.75 133 LEU A O 1
ATOM 1085 N N . TYR A 1 134 ? -6.547 10.540 9.768 1.00 88.06 134 TYR A N 1
ATOM 1086 C CA . TYR A 1 134 ? -7.450 11.591 9.316 1.00 88.06 134 TYR A CA 1
ATOM 1087 C C . TYR A 1 134 ? -6.740 12.943 9.170 1.00 88.06 134 TYR A C 1
ATOM 1089 O O . TYR A 1 134 ? -6.962 13.645 8.188 1.00 88.06 134 TYR A O 1
ATOM 1097 N N . MET A 1 135 ? -5.838 13.291 10.094 1.00 88.06 135 MET A N 1
ATOM 1098 C CA . MET A 1 135 ? -5.035 14.515 10.001 1.00 88.06 135 MET A CA 1
ATOM 1099 C C . MET A 1 135 ? -4.134 14.520 8.765 1.00 88.06 135 MET A C 1
ATOM 1101 O O . MET A 1 135 ? -4.091 15.532 8.075 1.00 88.06 135 MET A O 1
ATOM 1105 N N . ILE A 1 136 ? -3.480 13.396 8.446 1.00 87.69 136 ILE A N 1
ATOM 1106 C CA . ILE A 1 136 ? -2.692 13.252 7.212 1.00 87.69 136 ILE A CA 1
ATOM 1107 C C . ILE A 1 136 ? -3.598 13.436 5.991 1.00 87.69 136 ILE A C 1
ATOM 1109 O O . ILE A 1 136 ? -3.260 14.163 5.071 1.00 87.69 136 ILE A O 1
ATOM 1113 N N . TYR A 1 137 ? -4.780 12.820 5.965 1.00 85.69 137 TYR A N 1
ATOM 1114 C CA . TYR A 1 137 ? -5.711 13.028 4.855 1.00 85.69 137 TYR A CA 1
ATOM 1115 C C . TYR A 1 137 ? -6.118 14.510 4.706 1.00 85.69 137 TYR A C 1
ATOM 1117 O O . TYR A 1 137 ? -6.121 15.053 3.601 1.00 85.69 137 TYR A O 1
ATOM 1125 N N . CYS A 1 138 ? -6.406 15.188 5.820 1.00 83.50 138 CYS A N 1
ATOM 1126 C CA . CYS A 1 138 ? -6.811 16.593 5.844 1.00 83.50 138 CYS A CA 1
ATOM 1127 C C . CYS A 1 138 ? -5.683 17.578 5.509 1.00 83.50 138 CYS A C 1
ATOM 1129 O O . CYS A 1 138 ? -5.963 18.611 4.896 1.00 83.50 138 CYS A O 1
ATOM 1131 N N . SER A 1 139 ? -4.427 17.281 5.868 1.00 80.50 139 SER A N 1
ATOM 1132 C CA . SER A 1 139 ? -3.271 18.149 5.580 1.00 80.50 139 SER A CA 1
ATOM 1133 C C . SER A 1 139 ? -3.003 18.300 4.085 1.00 80.50 139 SER A C 1
ATOM 1135 O O . SER A 1 139 ? -2.209 19.138 3.669 1.00 80.50 139 SER A O 1
ATOM 1137 N N . HIS A 1 140 ? -3.696 17.516 3.267 1.00 74.31 140 HIS A N 1
ATOM 1138 C CA . HIS A 1 140 ? -3.475 17.437 1.846 1.00 74.31 140 HIS A CA 1
ATOM 1139 C C . HIS A 1 140 ? -4.723 17.711 1.001 1.00 74.31 140 HIS A C 1
ATOM 1141 O O . HIS A 1 140 ? -4.985 17.078 -0.024 1.00 74.31 140 HIS A O 1
ATOM 1147 N N . ARG A 1 141 ? -5.490 18.725 1.404 1.00 56.91 141 ARG A N 1
ATOM 1148 C CA . ARG A 1 141 ? -6.673 19.207 0.671 1.00 56.91 141 ARG A CA 1
ATOM 1149 C C . ARG A 1 141 ? -6.409 19.629 -0.786 1.00 56.91 141 ARG A C 1
ATOM 1151 O O . ARG A 1 141 ? -7.356 19.667 -1.563 1.00 56.91 141 ARG A O 1
ATOM 1158 N N . THR A 1 142 ? -5.163 19.892 -1.188 1.00 55.53 142 THR A N 1
ATOM 1159 C CA . THR A 1 142 ? -4.787 20.223 -2.580 1.00 55.53 142 THR A CA 1
ATOM 1160 C C . THR A 1 142 ? -4.605 18.999 -3.488 1.00 55.53 142 THR A C 1
ATOM 1162 O O . THR A 1 142 ? -4.388 19.146 -4.689 1.00 55.53 142 THR A O 1
ATOM 1165 N N . TRP A 1 143 ? -4.738 17.776 -2.964 1.00 66.25 143 TRP A N 1
ATOM 1166 C CA . TRP A 1 143 ? -4.548 16.538 -3.730 1.00 66.25 143 TRP A CA 1
ATOM 1167 C C . TRP A 1 143 ? -5.713 16.144 -4.641 1.00 66.25 143 TRP A C 1
ATOM 1169 O O . TRP A 1 143 ? -5.668 15.072 -5.247 1.00 66.25 143 TRP A O 1
ATOM 1179 N N . THR A 1 144 ? -6.727 17.001 -4.800 1.00 65.31 144 THR A N 1
ATOM 1180 C CA . THR A 1 144 ? -7.867 16.777 -5.708 1.00 65.31 144 THR A CA 1
ATOM 1181 C C . THR A 1 144 ? -7.421 16.369 -7.114 1.00 65.31 144 THR A C 1
ATOM 1183 O O . THR A 1 144 ? -8.015 15.467 -7.702 1.00 65.31 144 THR A O 1
ATOM 1186 N N . ILE A 1 145 ? -6.308 16.932 -7.599 1.00 71.50 145 ILE A N 1
ATOM 1187 C CA . ILE A 1 145 ? -5.714 16.635 -8.913 1.00 71.50 145 ILE A CA 1
ATOM 1188 C C . ILE A 1 145 ? -5.324 15.151 -9.051 1.00 71.50 145 ILE A C 1
ATOM 1190 O O . ILE A 1 145 ? -5.481 14.559 -10.116 1.00 71.50 145 ILE A O 1
ATOM 1194 N N . ASN A 1 146 ? -4.863 14.515 -7.972 1.00 82.06 146 ASN A N 1
ATOM 1195 C CA . ASN A 1 146 ? -4.361 13.140 -7.989 1.00 82.06 146 ASN A CA 1
ATOM 1196 C C . ASN A 1 146 ? -5.375 12.106 -7.481 1.00 82.06 146 ASN A C 1
ATOM 1198 O O . ASN A 1 146 ? -5.050 10.919 -7.421 1.00 82.06 146 ASN A O 1
ATOM 1202 N N . MET A 1 147 ? -6.610 12.500 -7.149 1.00 86.00 147 MET A N 1
ATOM 1203 C CA . MET A 1 147 ? -7.561 11.584 -6.508 1.00 86.00 147 MET A CA 1
ATOM 1204 C C . MET A 1 147 ? -7.983 10.412 -7.388 1.00 86.00 147 MET A C 1
ATOM 1206 O O . MET A 1 147 ? -8.062 9.283 -6.904 1.00 86.00 147 MET A O 1
ATOM 1210 N N . SER A 1 148 ? -8.177 10.639 -8.686 1.00 89.19 148 SER A N 1
ATOM 1211 C CA . SER A 1 148 ? -8.487 9.562 -9.634 1.00 89.19 148 SER A CA 1
ATOM 1212 C C . SER A 1 148 ? -7.333 8.564 -9.751 1.00 89.19 148 SER A C 1
ATOM 1214 O O . SER A 1 148 ? -7.553 7.352 -9.747 1.00 89.19 148 SER A O 1
ATOM 1216 N N . ARG A 1 149 ? -6.087 9.061 -9.780 1.00 91.94 149 ARG A N 1
ATOM 1217 C CA . ARG A 1 149 ? -4.882 8.217 -9.785 1.00 91.94 149 ARG A CA 1
ATOM 1218 C C . ARG A 1 149 ? -4.743 7.452 -8.478 1.00 91.94 149 ARG A C 1
ATOM 1220 O O . ARG A 1 149 ? -4.450 6.262 -8.525 1.00 91.94 149 ARG A O 1
ATOM 1227 N N . LEU A 1 150 ? -5.004 8.094 -7.336 1.00 92.44 150 LEU A N 1
ATOM 1228 C CA . LEU A 1 150 ? -4.987 7.423 -6.041 1.00 92.44 150 LEU A CA 1
ATOM 1229 C C . LEU A 1 150 ? -6.024 6.305 -5.997 1.00 92.44 150 LEU A C 1
ATOM 1231 O O . LEU A 1 150 ? -5.675 5.194 -5.629 1.00 92.44 150 LEU A O 1
ATOM 1235 N N . LYS A 1 151 ? -7.267 6.564 -6.418 1.00 92.94 151 LYS A N 1
ATOM 1236 C CA . LYS A 1 151 ? -8.334 5.555 -6.438 1.00 92.94 151 LYS A CA 1
ATOM 1237 C C . LYS A 1 151 ? -7.905 4.304 -7.205 1.00 92.94 151 LYS A C 1
ATOM 1239 O O . LYS A 1 151 ? -8.027 3.193 -6.690 1.00 92.94 151 LYS A O 1
ATOM 1244 N N . VAL A 1 152 ? -7.369 4.485 -8.414 1.00 94.50 152 VAL A N 1
ATOM 1245 C CA . VAL A 1 152 ? -6.852 3.378 -9.231 1.00 94.50 152 VAL A CA 1
ATOM 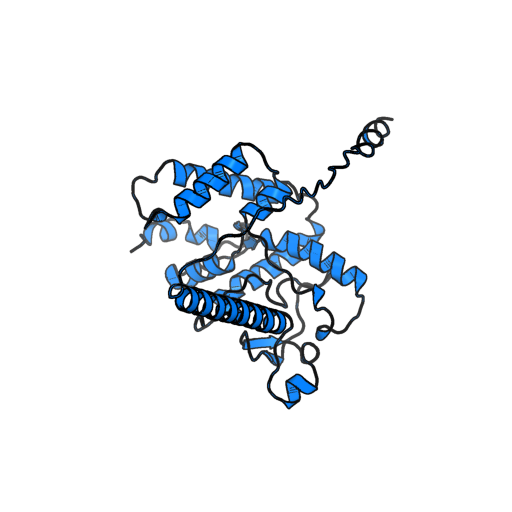1246 C C . VAL A 1 152 ? -5.671 2.698 -8.542 1.00 94.50 152 VAL A C 1
ATOM 1248 O O . VAL A 1 152 ? -5.651 1.472 -8.419 1.00 94.50 152 VAL A O 1
ATOM 1251 N N . ALA A 1 153 ? -4.708 3.478 -8.051 1.00 95.81 153 ALA A N 1
ATOM 1252 C CA . ALA A 1 153 ? -3.507 2.949 -7.424 1.00 95.81 153 ALA A CA 1
ATOM 1253 C C . ALA A 1 153 ? -3.825 2.131 -6.171 1.00 95.81 153 ALA A C 1
ATOM 1255 O O . ALA A 1 153 ? -3.330 1.018 -6.024 1.00 95.81 153 ALA A O 1
ATOM 1256 N N . SER A 1 154 ? -4.702 2.630 -5.303 1.00 96.44 154 SER A N 1
ATOM 1257 C CA . SER A 1 154 ? -5.151 1.940 -4.098 1.00 96.44 154 SER A CA 1
ATOM 1258 C C . SER A 1 154 ? -5.921 0.664 -4.424 1.00 96.44 154 SER A C 1
ATOM 1260 O O . SER A 1 154 ? -5.664 -0.363 -3.801 1.00 96.44 154 SER A O 1
ATOM 1262 N N . ALA A 1 155 ? -6.786 0.665 -5.445 1.00 95.81 155 ALA A N 1
ATOM 1263 C CA . ALA A 1 155 ? -7.475 -0.550 -5.880 1.00 95.81 155 ALA A CA 1
ATOM 1264 C C . ALA A 1 155 ? -6.490 -1.644 -6.334 1.00 95.81 155 ALA A C 1
ATOM 1266 O O . ALA A 1 155 ? -6.617 -2.810 -5.947 1.00 95.81 155 ALA A O 1
ATOM 1267 N N . ILE A 1 156 ? -5.468 -1.271 -7.110 1.00 95.75 156 ILE A N 1
ATOM 1268 C CA . ILE A 1 156 ? -4.411 -2.194 -7.543 1.00 95.75 156 ILE A CA 1
ATOM 1269 C C . ILE A 1 156 ? -3.554 -2.631 -6.352 1.00 95.75 156 ILE A C 1
ATOM 1271 O O . ILE A 1 156 ? -3.204 -3.805 -6.239 1.00 95.75 156 ILE A O 1
ATOM 1275 N N . TYR A 1 157 ? -3.248 -1.716 -5.436 1.00 96.69 157 TYR A N 1
ATOM 1276 C CA . TYR A 1 157 ? -2.449 -1.996 -4.253 1.00 96.69 157 TYR A CA 1
ATOM 1277 C C . TYR A 1 157 ? -3.136 -3.003 -3.332 1.00 96.69 157 TYR A C 1
ATOM 1279 O O . TYR A 1 157 ? -2.514 -3.996 -2.957 1.00 96.69 157 TYR A O 1
ATOM 1287 N N . CYS A 1 158 ? -4.438 -2.859 -3.082 1.00 96.31 158 CYS A N 1
ATOM 1288 C CA . CYS A 1 158 ? -5.206 -3.841 -2.319 1.00 96.31 158 CYS A CA 1
ATOM 1289 C C . CYS A 1 158 ? -5.238 -5.215 -3.021 1.00 96.31 158 CYS A C 1
ATOM 1291 O O . CYS A 1 158 ? -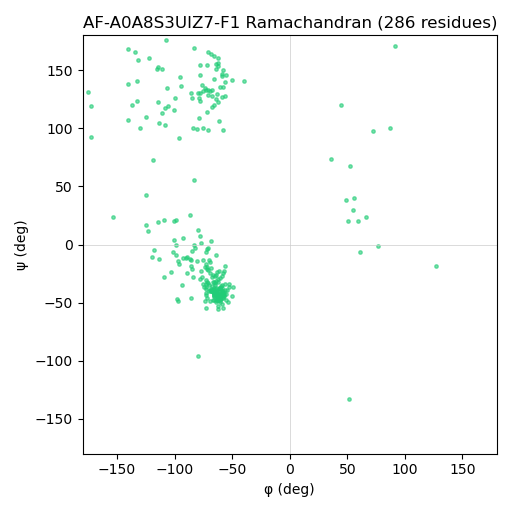5.263 -6.249 -2.357 1.00 96.31 158 CYS A O 1
ATOM 1293 N N . ASN A 1 159 ? -5.162 -5.249 -4.360 1.00 95.12 159 ASN A N 1
ATOM 1294 C CA . ASN A 1 159 ? -5.056 -6.488 -5.136 1.00 95.12 159 ASN A CA 1
ATOM 1295 C C . ASN A 1 159 ? -3.688 -7.181 -5.037 1.00 95.12 159 ASN A C 1
ATOM 1297 O O . ASN A 1 159 ? -3.602 -8.361 -5.363 1.00 95.12 159 ASN A O 1
ATOM 1301 N N . THR A 1 160 ? -2.624 -6.506 -4.588 1.00 93.62 160 THR A N 1
ATOM 1302 C CA . THR A 1 160 ? -1.264 -7.078 -4.638 1.00 93.62 160 THR A CA 1
ATOM 1303 C C . THR A 1 160 ? -1.117 -8.385 -3.873 1.00 93.62 160 THR A C 1
ATOM 1305 O O . THR A 1 160 ? -0.445 -9.275 -4.382 1.00 93.62 160 THR A O 1
ATOM 1308 N N . LYS A 1 161 ? -1.739 -8.501 -2.693 1.00 93.19 161 LYS A N 1
ATOM 1309 C CA . LYS A 1 161 ? -1.722 -9.720 -1.870 1.00 93.19 161 LYS A CA 1
ATOM 1310 C C . LYS A 1 161 ? -2.969 -10.569 -2.090 1.00 93.19 161 LYS A C 1
ATOM 1312 O O . LYS A 1 161 ? -2.835 -11.734 -2.438 1.00 93.19 161 LYS A O 1
ATOM 1317 N N . ARG A 1 162 ? -4.164 -9.967 -2.046 1.00 93.69 162 ARG A N 1
ATOM 1318 C CA . ARG A 1 162 ? -5.427 -10.723 -2.153 1.00 93.69 162 ARG A CA 1
ATOM 1319 C C . ARG A 1 162 ? -5.647 -11.445 -3.481 1.00 93.69 162 ARG A C 1
ATOM 1321 O O . ARG A 1 162 ? -6.421 -12.392 -3.518 1.00 93.69 162 ARG A O 1
ATOM 1328 N N . ALA A 1 163 ? -5.004 -11.003 -4.566 1.00 92.50 163 ALA A N 1
ATOM 1329 C CA . ALA A 1 163 ? -5.078 -11.679 -5.863 1.00 92.50 163 ALA A CA 1
ATOM 1330 C C . ALA A 1 163 ? -4.060 -12.825 -6.010 1.00 92.50 163 ALA A C 1
ATOM 1332 O O . ALA A 1 163 ? -4.057 -13.514 -7.031 1.00 92.50 163 ALA A O 1
ATOM 1333 N N . MET A 1 164 ? -3.166 -13.018 -5.034 1.00 90.81 164 MET A N 1
ATOM 1334 C CA . MET A 1 164 ? -2.265 -14.164 -5.021 1.00 90.81 164 MET A CA 1
ATOM 1335 C C . MET A 1 164 ? -3.059 -15.424 -4.679 1.00 90.81 164 MET A C 1
ATOM 1337 O O . MET A 1 164 ? -3.836 -15.437 -3.730 1.00 90.81 164 MET A O 1
ATOM 1341 N N . ARG A 1 165 ? -2.846 -16.499 -5.445 1.00 87.50 165 ARG A N 1
ATOM 1342 C CA . ARG A 1 165 ? -3.438 -17.809 -5.137 1.00 87.50 165 ARG A CA 1
ATOM 1343 C C . ARG A 1 165 ? -2.828 -18.412 -3.871 1.00 87.50 165 ARG A C 1
ATOM 1345 O O . ARG A 1 165 ? -3.534 -19.016 -3.077 1.00 87.50 165 ARG A O 1
ATOM 1352 N N . GLU A 1 166 ? -1.519 -18.245 -3.716 1.00 89.00 166 GLU A N 1
ATOM 1353 C CA . GLU A 1 166 ? -0.731 -18.748 -2.595 1.00 89.00 166 GLU A CA 1
ATOM 1354 C C . GLU A 1 166 ? 0.307 -17.691 -2.213 1.00 89.00 166 GLU A C 1
ATOM 1356 O O . GLU A 1 166 ? 0.923 -17.069 -3.085 1.00 89.00 166 GLU A O 1
ATOM 1361 N N . ARG A 1 167 ? 0.486 -17.483 -0.906 1.00 90.69 167 ARG A N 1
ATOM 1362 C CA . ARG A 1 167 ? 1.507 -16.593 -0.344 1.00 90.69 167 ARG A CA 1
ATOM 1363 C C . ARG A 1 167 ? 2.849 -17.330 -0.347 1.00 90.69 167 ARG A C 1
ATOM 1365 O O . ARG A 1 167 ? 2.921 -18.466 0.117 1.00 90.69 167 ARG A O 1
ATOM 1372 N N . SER A 1 168 ? 3.905 -16.704 -0.859 1.00 90.62 168 SER A N 1
ATOM 1373 C CA . SER A 1 168 ? 5.255 -17.277 -0.856 1.00 90.62 168 SER A CA 1
ATOM 1374 C C . SER A 1 168 ? 6.043 -16.933 0.406 1.00 90.62 168 SER A C 1
ATOM 1376 O O . SER A 1 168 ? 6.977 -17.658 0.747 1.00 90.62 168 SER A O 1
ATOM 1378 N N . PHE A 1 169 ? 5.696 -15.831 1.085 1.00 92.12 169 PHE A N 1
ATOM 1379 C CA . PHE A 1 169 ? 6.409 -15.280 2.248 1.00 92.12 169 PHE A CA 1
ATOM 1380 C C . PHE A 1 169 ? 7.922 -15.099 2.026 1.00 92.12 169 PHE A C 1
ATOM 1382 O O . PHE A 1 169 ? 8.707 -15.008 2.973 1.00 92.12 169 PHE A O 1
ATOM 1389 N N . ASP A 1 170 ? 8.348 -15.040 0.764 1.00 93.88 170 ASP A N 1
ATOM 1390 C CA . ASP A 1 170 ? 9.742 -14.871 0.388 1.00 93.88 170 ASP A CA 1
ATOM 1391 C C . ASP A 1 170 ? 10.142 -13.379 0.416 1.00 93.88 170 ASP A C 1
ATOM 1393 O O . ASP A 1 170 ? 9.280 -12.494 0.495 1.00 93.88 170 ASP A O 1
ATOM 1397 N N . PRO A 1 171 ? 11.443 -13.044 0.317 1.00 95.00 171 PRO A N 1
ATOM 1398 C CA . PRO A 1 171 ? 11.887 -11.650 0.324 1.00 95.00 171 PRO A CA 1
ATOM 1399 C C . PRO A 1 171 ? 11.277 -10.767 -0.781 1.00 95.00 171 PRO A C 1
ATOM 1401 O O . PRO A 1 171 ? 11.206 -9.549 -0.622 1.00 95.00 171 PRO A O 1
ATOM 1404 N N . TYR A 1 172 ? 10.836 -11.331 -1.909 1.00 94.44 172 TYR A N 1
ATOM 1405 C CA . TYR A 1 172 ? 10.168 -10.579 -2.977 1.00 94.44 172 TYR A CA 1
ATOM 1406 C C . TYR A 1 172 ? 8.713 -10.242 -2.642 1.00 94.44 172 TYR A C 1
ATOM 1408 O O . TYR A 1 172 ? 8.192 -9.274 -3.198 1.00 94.44 172 TYR A O 1
ATOM 1416 N N . GLU A 1 173 ? 8.079 -10.988 -1.738 1.00 92.88 173 GLU A N 1
ATOM 1417 C CA . GLU A 1 173 ? 6.750 -10.684 -1.209 1.00 92.88 173 GLU A CA 1
ATOM 1418 C C . GLU A 1 173 ? 6.806 -9.723 -0.011 1.00 92.88 173 GLU A C 1
ATOM 1420 O O . GLU A 1 173 ? 6.050 -8.752 0.035 1.00 92.88 173 GLU A O 1
ATOM 1425 N N . VAL A 1 174 ? 7.702 -9.969 0.953 1.00 92.38 174 VAL A N 1
ATOM 1426 C CA . VAL A 1 174 ? 7.680 -9.292 2.270 1.00 92.38 174 VAL A CA 1
ATOM 1427 C C . VAL A 1 174 ? 8.539 -8.022 2.362 1.00 92.38 174 VAL A C 1
ATOM 1429 O O . VAL A 1 174 ? 8.679 -7.447 3.440 1.00 92.38 174 VAL A O 1
ATOM 1432 N N . ASN A 1 175 ? 9.139 -7.570 1.258 1.00 94.00 175 ASN A N 1
ATOM 1433 C CA . ASN A 1 175 ? 9.957 -6.352 1.248 1.00 94.00 175 ASN A CA 1
ATOM 1434 C C . ASN A 1 175 ? 9.123 -5.069 1.407 1.00 94.00 175 ASN A C 1
ATOM 1436 O O . ASN A 1 175 ? 7.906 -5.043 1.228 1.00 94.00 175 ASN A O 1
ATOM 1440 N N . GLN A 1 176 ? 9.825 -3.977 1.707 1.00 92.44 176 GLN A N 1
ATOM 1441 C CA . GLN A 1 176 ? 9.243 -2.659 1.957 1.00 92.44 176 GLN A CA 1
ATOM 1442 C C . GLN A 1 176 ? 9.304 -1.737 0.732 1.00 92.44 176 GLN A C 1
ATOM 1444 O O . GLN A 1 176 ? 9.224 -0.524 0.875 1.00 92.44 176 GLN A O 1
ATOM 1449 N N . PHE A 1 177 ? 9.441 -2.275 -0.482 1.00 95.50 177 PHE A N 1
ATOM 1450 C CA . PHE A 1 177 ? 9.421 -1.457 -1.694 1.00 95.50 177 PHE A CA 1
ATOM 1451 C C . PHE A 1 177 ? 8.029 -1.422 -2.313 1.00 95.50 177 PHE A C 1
ATOM 1453 O O . PHE A 1 177 ? 7.300 -2.418 -2.320 1.00 95.50 177 PHE A O 1
ATOM 1460 N N . LEU A 1 178 ? 7.670 -0.269 -2.876 1.00 95.56 178 LEU A N 1
ATOM 1461 C CA . LEU A 1 178 ? 6.452 -0.113 -3.648 1.00 95.56 178 LEU A CA 1
ATOM 1462 C C . LEU A 1 178 ? 6.525 -1.040 -4.865 1.00 95.56 178 LEU A C 1
ATOM 1464 O O . LEU A 1 178 ? 7.462 -0.932 -5.664 1.00 95.56 178 LEU A O 1
ATOM 1468 N N . PRO A 1 179 ? 5.553 -1.949 -5.044 1.00 94.56 179 PRO A N 1
ATOM 1469 C CA . PRO A 1 179 ? 5.519 -2.769 -6.237 1.00 94.56 179 PRO A CA 1
ATOM 1470 C C . PRO A 1 179 ? 5.422 -1.887 -7.495 1.00 94.56 179 PRO A C 1
ATOM 1472 O O . PRO A 1 179 ? 4.798 -0.831 -7.495 1.00 94.56 179 PRO A O 1
ATOM 1475 N N . ILE A 1 180 ? 6.027 -2.326 -8.599 1.00 91.88 180 ILE A N 1
ATOM 1476 C CA . ILE A 1 180 ? 5.931 -1.612 -9.887 1.00 91.88 180 ILE A CA 1
ATOM 1477 C C . ILE A 1 180 ? 4.476 -1.626 -10.363 1.00 91.88 180 ILE A C 1
ATOM 1479 O O . ILE A 1 180 ? 3.730 -2.531 -9.997 1.00 91.88 180 ILE A O 1
ATOM 1483 N N . ASP A 1 181 ? 4.076 -0.668 -11.192 1.00 91.62 181 ASP A N 1
ATOM 1484 C CA . ASP A 1 181 ? 2.737 -0.604 -11.789 1.00 91.62 181 ASP A CA 1
ATOM 1485 C C . ASP A 1 181 ? 1.607 -0.607 -10.747 1.00 91.62 181 ASP A C 1
ATOM 1487 O O . ASP A 1 181 ? 0.599 -1.293 -10.896 1.00 91.62 181 ASP A O 1
ATOM 1491 N N . ILE A 1 182 ? 1.829 0.124 -9.651 1.00 95.00 182 ILE A N 1
ATOM 1492 C CA . ILE A 1 182 ? 0.795 0.482 -8.672 1.00 95.00 182 ILE A CA 1
ATOM 1493 C C . ILE A 1 182 ? 0.276 1.886 -8.952 1.00 95.00 182 ILE A C 1
ATOM 1495 O O . ILE A 1 182 ? -0.928 2.077 -9.021 1.00 95.00 182 ILE A O 1
ATOM 1499 N N . ILE A 1 183 ? 1.167 2.859 -9.170 1.00 93.25 183 ILE A N 1
ATOM 1500 C CA . ILE A 1 183 ? 0.804 4.262 -9.415 1.00 93.25 183 ILE A CA 1
ATOM 1501 C C . ILE A 1 183 ? 0.868 4.569 -10.919 1.00 93.25 183 ILE A C 1
ATOM 1503 O O . ILE A 1 183 ? 1.961 4.491 -11.493 1.00 93.25 183 ILE A O 1
ATOM 1507 N N . PRO A 1 184 ? -0.270 4.898 -11.567 1.00 90.75 184 PRO A N 1
ATOM 1508 C CA . PRO A 1 184 ? -0.292 5.265 -12.980 1.00 90.75 184 PRO A CA 1
ATOM 1509 C C . PRO A 1 184 ? 0.528 6.525 -13.264 1.00 90.75 184 PRO A C 1
ATOM 1511 O O . PRO A 1 184 ? 0.737 7.369 -12.385 1.00 90.75 184 PRO A O 1
ATOM 1514 N N . ASP A 1 185 ? 0.982 6.668 -14.506 1.00 86.69 185 ASP A N 1
ATOM 1515 C CA . ASP A 1 185 ? 1.648 7.884 -14.983 1.00 86.69 185 ASP A CA 1
ATOM 1516 C C . ASP A 1 185 ? 0.696 9.091 -14.915 1.00 86.69 185 ASP A C 1
ATOM 1518 O O . ASP A 1 185 ? -0.526 8.936 -14.924 1.00 86.69 185 ASP A O 1
ATOM 1522 N N . ASN A 1 186 ? 1.244 10.304 -14.788 1.00 84.06 186 ASN A N 1
ATOM 1523 C CA . ASN A 1 186 ? 0.414 11.506 -14.746 1.00 84.06 186 ASN A CA 1
ATOM 1524 C C . ASN A 1 186 ? -0.394 11.638 -16.054 1.00 84.06 186 ASN A C 1
ATOM 1526 O O . ASN A 1 186 ? 0.135 11.398 -17.138 1.00 84.06 186 ASN A O 1
ATOM 1530 N N . GLY A 1 187 ? -1.683 11.963 -15.940 1.00 83.56 187 GLY A N 1
ATOM 1531 C CA . GLY A 1 187 ? -2.636 11.956 -17.056 1.00 83.56 187 GLY A CA 1
ATOM 1532 C C . GLY A 1 187 ? -3.132 10.569 -17.494 1.00 83.56 187 GLY A C 1
ATOM 1533 O O . GLY A 1 187 ? -3.976 10.492 -18.380 1.00 83.56 187 GLY A O 1
ATOM 1534 N N . MET A 1 188 ? -2.662 9.477 -16.878 1.00 86.19 188 MET A N 1
ATOM 1535 C CA . MET A 1 188 ? -3.084 8.105 -17.185 1.00 86.19 188 MET A CA 1
ATOM 1536 C C . MET A 1 188 ? -3.807 7.462 -15.995 1.00 86.19 188 MET A C 1
ATOM 1538 O O . MET A 1 188 ? -3.518 7.750 -14.835 1.00 86.19 188 MET A O 1
ATOM 1542 N N . LEU A 1 189 ? -4.726 6.534 -16.284 1.00 90.31 189 LEU A N 1
ATOM 1543 C CA . LEU A 1 189 ? -5.438 5.719 -15.282 1.00 90.31 189 LEU A CA 1
ATOM 1544 C C . LEU A 1 189 ? -5.263 4.209 -15.509 1.00 90.31 189 LEU A C 1
ATOM 1546 O O . LEU A 1 189 ? -5.955 3.397 -14.902 1.00 90.31 189 LEU A O 1
ATOM 1550 N N . PHE A 1 190 ? -4.343 3.820 -16.387 1.00 88.25 190 PHE A N 1
ATOM 1551 C CA . PHE A 1 190 ? -4.074 2.428 -16.729 1.00 88.25 190 PHE A CA 1
ATOM 1552 C C . PHE A 1 190 ? -2.572 2.189 -16.897 1.00 88.25 190 PHE A C 1
ATOM 1554 O O . PHE A 1 190 ? -1.777 3.127 -16.966 1.00 88.25 190 PHE A O 1
ATOM 1561 N N . PHE A 1 191 ? -2.196 0.914 -16.967 1.00 87.00 191 PHE A N 1
ATOM 1562 C CA . PHE A 1 191 ? -0.829 0.473 -17.226 1.00 87.00 191 PHE A CA 1
ATOM 1563 C C . PHE A 1 191 ? -0.746 -0.256 -18.559 1.00 87.00 191 PHE A C 1
ATOM 1565 O O . PHE A 1 191 ? -1.700 -0.902 -18.995 1.00 87.00 191 PHE A O 1
ATOM 1572 N N . GLU A 1 192 ? 0.433 -0.212 -19.173 1.00 85.81 192 GLU A N 1
ATOM 1573 C CA . GLU A 1 192 ? 0.754 -1.084 -20.297 1.00 85.81 192 GLU A CA 1
ATOM 1574 C C . GLU A 1 192 ? 0.612 -2.559 -19.894 1.00 85.81 192 GLU A C 1
ATOM 1576 O O . GLU A 1 192 ? 1.079 -2.993 -18.835 1.00 85.81 192 GLU A O 1
ATOM 1581 N N . LYS A 1 193 ? -0.013 -3.362 -20.760 1.00 86.12 193 LYS A N 1
ATOM 1582 C CA . LYS A 1 193 ? -0.243 -4.782 -20.489 1.00 86.12 193 LYS A CA 1
ATOM 1583 C C . LYS A 1 193 ? 1.083 -5.543 -20.426 1.00 86.12 193 LYS A C 1
ATOM 1585 O O . LYS A 1 193 ? 1.818 -5.638 -21.408 1.00 86.12 193 LYS A O 1
ATOM 1590 N N . GLY A 1 194 ? 1.357 -6.158 -19.278 1.00 89.94 194 GLY A N 1
ATOM 1591 C CA . GLY A 1 194 ? 2.528 -7.008 -19.099 1.00 89.94 194 GLY A CA 1
ATOM 1592 C C . GLY A 1 194 ? 2.379 -8.379 -19.762 1.00 89.94 194 GLY A C 1
ATOM 1593 O O . GLY A 1 194 ? 1.387 -9.080 -19.556 1.00 89.94 194 GLY A O 1
ATOM 1594 N N . ASN A 1 195 ? 3.393 -8.801 -20.521 1.00 92.19 195 ASN A N 1
ATOM 1595 C CA . ASN A 1 195 ? 3.427 -10.102 -21.201 1.00 92.19 195 ASN A CA 1
ATOM 1596 C C . ASN A 1 195 ? 4.596 -11.000 -20.764 1.00 92.19 195 ASN A C 1
ATOM 1598 O O . ASN A 1 195 ? 4.596 -12.191 -21.080 1.00 92.19 195 ASN A O 1
ATOM 1602 N N . LYS A 1 196 ? 5.573 -10.471 -20.016 1.00 94.06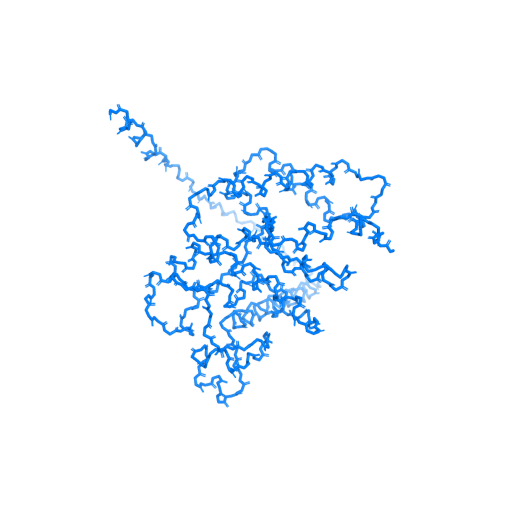 196 LYS A N 1
ATOM 1603 C CA . LYS A 1 196 ? 6.738 -11.227 -19.541 1.00 94.06 196 LYS A CA 1
ATOM 1604 C C . LYS A 1 196 ? 6.732 -11.352 -18.012 1.00 94.06 196 LYS A C 1
ATOM 1606 O O . LYS A 1 196 ? 6.678 -10.329 -17.331 1.00 94.06 196 LYS A O 1
ATOM 1611 N N . PRO A 1 197 ? 6.760 -12.576 -17.449 1.00 94.81 197 PRO A N 1
ATOM 1612 C CA . PRO A 1 197 ? 6.757 -12.773 -16.003 1.00 94.81 197 PRO A CA 1
ATOM 1613 C C . PRO A 1 197 ? 8.133 -12.482 -15.395 1.00 94.81 197 PRO A C 1
ATOM 1615 O O . PRO A 1 197 ? 9.157 -12.926 -15.914 1.00 94.81 197 PRO A O 1
ATOM 1618 N N . CYS A 1 198 ? 8.146 -11.782 -14.264 1.00 94.88 198 CYS A N 1
ATOM 1619 C CA . CYS A 1 198 ? 9.322 -11.618 -13.418 1.00 94.88 198 CYS A CA 1
ATOM 1620 C C . CYS A 1 198 ? 9.650 -12.939 -12.706 1.00 94.88 198 CYS A C 1
ATOM 1622 O O . CYS A 1 198 ? 8.779 -13.552 -12.095 1.00 94.88 198 CYS A O 1
ATOM 1624 N N . THR A 1 199 ? 10.912 -13.365 -12.706 1.00 95.12 199 THR A N 1
ATOM 1625 C CA . THR A 1 199 ? 11.341 -14.596 -12.022 1.00 95.12 199 THR A CA 1
ATOM 1626 C C . THR A 1 199 ? 11.352 -14.474 -10.498 1.00 95.12 199 THR A C 1
ATOM 1628 O O . THR A 1 199 ? 11.305 -15.501 -9.823 1.00 95.12 199 THR A O 1
ATOM 1631 N N . GLY A 1 200 ? 11.379 -13.246 -9.965 1.00 94.00 200 GLY A N 1
ATOM 1632 C CA . GLY A 1 200 ? 11.204 -12.934 -8.542 1.00 94.00 200 GLY A CA 1
ATOM 1633 C C . GLY A 1 200 ? 9.726 -12.941 -8.150 1.00 94.00 200 GLY A C 1
ATOM 1634 O O . GLY A 1 200 ? 9.158 -14.000 -7.927 1.00 94.00 200 GLY A O 1
ATOM 1635 N N . CYS A 1 201 ? 9.087 -11.767 -8.145 1.00 92.75 201 CYS A N 1
ATOM 1636 C CA . CYS A 1 201 ? 7.704 -11.570 -7.682 1.00 92.75 201 CYS A CA 1
ATOM 1637 C C . CYS A 1 201 ? 6.602 -12.200 -8.555 1.00 92.75 201 CYS A C 1
ATOM 1639 O O . CYS A 1 201 ? 5.427 -11.959 -8.299 1.00 92.75 201 CYS A O 1
ATOM 1641 N N . LYS A 1 202 ? 6.946 -12.924 -9.629 1.00 92.44 202 LYS A N 1
ATOM 1642 C CA . LYS A 1 202 ? 6.024 -13.630 -10.549 1.00 92.44 202 LYS A CA 1
ATOM 1643 C C . LYS A 1 202 ? 5.010 -12.765 -11.311 1.00 92.44 202 LYS A C 1
ATOM 1645 O O . LYS A 1 202 ? 4.358 -13.255 -12.230 1.00 92.44 202 LYS A O 1
ATOM 1650 N N . ARG A 1 203 ? 4.927 -11.465 -11.021 1.00 92.06 203 ARG A N 1
ATOM 1651 C CA . ARG A 1 203 ? 4.100 -10.497 -11.756 1.00 92.06 203 ARG A CA 1
ATOM 1652 C C . ARG A 1 203 ? 4.571 -10.336 -13.200 1.00 92.06 203 ARG A C 1
ATOM 1654 O O . ARG A 1 203 ? 5.756 -10.494 -13.502 1.00 92.06 203 ARG A O 1
ATOM 1661 N N . ARG A 1 204 ? 3.639 -10.002 -14.094 1.00 93.31 204 ARG A N 1
ATOM 1662 C CA . ARG A 1 204 ? 3.911 -9.789 -15.522 1.00 93.31 204 ARG A CA 1
ATOM 1663 C C . ARG A 1 204 ? 4.156 -8.312 -15.804 1.00 93.31 204 ARG A C 1
ATOM 1665 O O . ARG A 1 204 ? 3.396 -7.474 -15.336 1.00 93.31 204 ARG A O 1
ATOM 1672 N N . PHE A 1 205 ? 5.172 -8.025 -16.608 1.00 93.62 205 PHE A N 1
ATOM 1673 C CA . PHE A 1 205 ? 5.577 -6.674 -16.993 1.00 93.62 205 PHE A CA 1
ATOM 1674 C C . PHE A 1 205 ? 5.783 -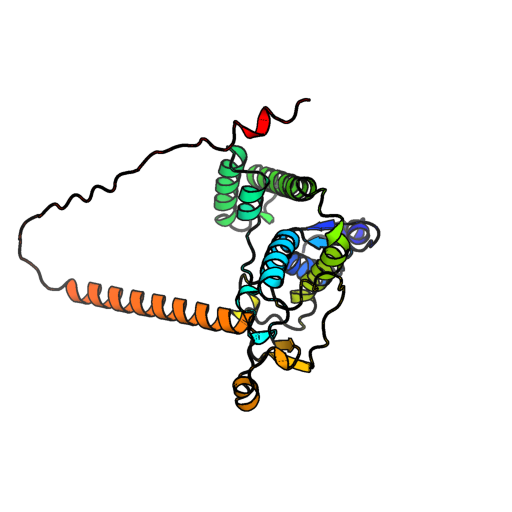6.572 -18.511 1.00 93.62 205 PHE A C 1
ATOM 1676 O O . PHE A 1 205 ? 5.959 -7.605 -19.176 1.00 93.62 205 PHE A O 1
ATOM 1683 N N . PRO A 1 206 ? 5.736 -5.355 -19.081 1.00 92.44 206 PRO A N 1
ATOM 1684 C CA . PRO A 1 206 ? 6.133 -5.117 -20.464 1.00 92.44 206 PRO A CA 1
ATOM 1685 C C . PRO A 1 206 ? 7.587 -5.541 -20.717 1.00 92.44 206 PRO A C 1
ATOM 1687 O O . PRO A 1 206 ? 8.435 -5.488 -19.826 1.00 92.44 206 PRO A O 1
ATOM 1690 N N . ILE A 1 207 ? 7.902 -5.953 -21.948 1.00 91.19 207 ILE A N 1
ATOM 1691 C CA . ILE A 1 207 ? 9.228 -6.501 -22.290 1.00 91.19 207 ILE A CA 1
ATOM 1692 C C . ILE A 1 207 ? 10.382 -5.510 -22.047 1.00 91.19 207 ILE A C 1
ATOM 1694 O O . ILE A 1 207 ? 11.492 -5.926 -21.723 1.00 91.19 207 ILE A O 1
ATOM 1698 N N . ASN A 1 208 ? 10.113 -4.205 -22.156 1.00 89.50 208 ASN A N 1
ATOM 1699 C CA . ASN A 1 208 ? 11.078 -3.119 -21.944 1.00 89.50 208 ASN A CA 1
ATOM 1700 C C . ASN A 1 208 ? 11.450 -2.892 -20.460 1.00 89.50 208 ASN A C 1
ATOM 1702 O O . ASN A 1 208 ? 12.367 -2.117 -20.180 1.00 89.50 208 ASN A O 1
ATOM 1706 N N . GLU A 1 209 ? 10.797 -3.583 -19.517 1.00 92.31 209 GLU A N 1
ATOM 1707 C CA . GLU A 1 209 ? 11.212 -3.662 -18.109 1.00 92.31 209 GLU A CA 1
ATOM 1708 C C . GLU A 1 209 ? 12.509 -4.472 -17.944 1.00 92.31 209 GLU A C 1
ATOM 1710 O O . GLU A 1 209 ? 13.265 -4.286 -16.988 1.00 92.31 209 GLU A O 1
ATOM 1715 N N . PHE A 1 210 ? 12.798 -5.364 -18.894 1.00 92.88 210 PHE A N 1
ATOM 1716 C CA . PHE A 1 210 ? 13.901 -6.311 -18.807 1.00 92.88 210 PHE A CA 1
ATOM 1717 C C . PHE A 1 210 ? 15.016 -5.988 -19.807 1.00 92.88 210 PHE A C 1
ATOM 1719 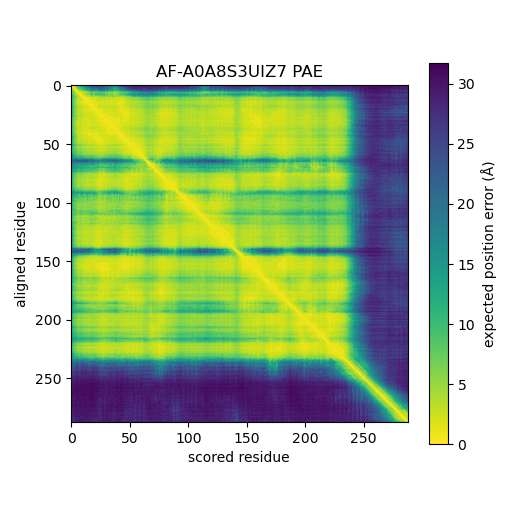O O . PHE A 1 210 ? 14.805 -5.406 -20.878 1.00 92.88 210 PHE A O 1
ATOM 1726 N N . SER A 1 211 ? 16.250 -6.356 -19.459 1.00 90.31 211 SER A N 1
ATOM 1727 C CA . SER A 1 211 ? 17.366 -6.264 -20.401 1.00 90.31 211 SER A CA 1
ATOM 1728 C C . SER A 1 211 ? 17.325 -7.437 -21.393 1.00 90.31 211 SER A C 1
ATOM 1730 O O . SER A 1 211 ? 16.841 -8.523 -21.072 1.00 90.31 211 SER A O 1
ATOM 1732 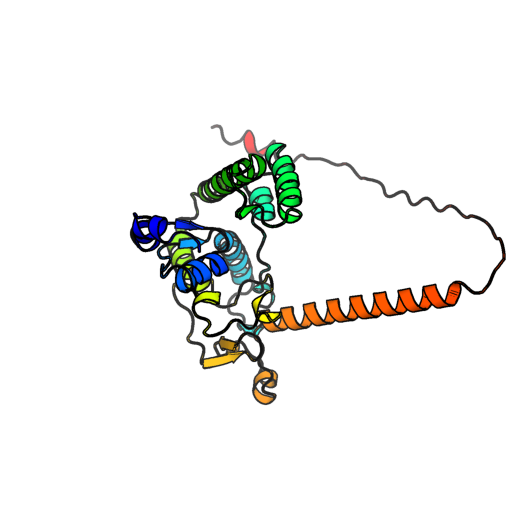N N . LYS A 1 212 ? 17.895 -7.266 -22.596 1.00 90.75 212 LYS A N 1
ATOM 1733 C CA . LYS A 1 212 ? 18.047 -8.376 -23.562 1.00 90.75 212 LYS A CA 1
ATOM 1734 C C . LYS A 1 212 ? 18.878 -9.536 -22.992 1.00 90.75 212 LYS A C 1
ATOM 1736 O O . LYS A 1 212 ? 18.730 -10.670 -23.437 1.00 90.75 212 LYS A O 1
ATOM 1741 N N . LYS A 1 213 ? 19.785 -9.261 -22.047 1.00 91.75 213 LYS A N 1
ATOM 1742 C CA . LYS A 1 213 ? 20.576 -10.288 -21.356 1.00 91.75 213 LYS A CA 1
ATOM 1743 C C . LYS A 1 213 ? 19.696 -11.077 -20.388 1.00 91.75 213 LYS A C 1
ATOM 1745 O O . LYS A 1 213 ? 19.718 -12.301 -20.437 1.00 91.75 213 LYS A O 1
ATOM 1750 N N . ASP A 1 214 ? 18.879 -10.379 -19.599 1.00 91.12 214 ASP A N 1
ATOM 1751 C CA . ASP A 1 214 ? 17.979 -10.994 -18.618 1.00 91.12 214 ASP A CA 1
ATOM 1752 C C . ASP A 1 214 ? 16.998 -11.953 -19.310 1.00 91.12 214 ASP A C 1
ATOM 1754 O O . ASP A 1 214 ? 16.777 -13.063 -18.837 1.00 91.12 214 ASP A O 1
ATOM 1758 N N . LEU A 1 215 ? 16.457 -11.538 -20.463 1.00 92.00 215 LEU A N 1
ATOM 1759 C CA . LEU A 1 215 ? 15.514 -12.333 -21.253 1.00 92.00 215 LEU A CA 1
ATOM 1760 C C . LEU A 1 215 ? 16.159 -13.573 -21.887 1.00 92.00 215 LEU A C 1
ATOM 1762 O O . LEU A 1 215 ? 15.536 -14.628 -21.904 1.00 92.00 215 LEU A O 1
ATOM 1766 N N . ARG A 1 216 ? 17.395 -13.465 -22.397 1.00 91.75 216 ARG A N 1
ATOM 1767 C CA . ARG A 1 216 ? 18.122 -14.612 -22.975 1.00 91.75 216 ARG A CA 1
ATOM 1768 C C . ARG A 1 216 ? 18.519 -15.637 -21.915 1.00 91.75 216 ARG A C 1
ATOM 1770 O O . ARG A 1 216 ? 18.448 -16.828 -22.173 1.00 91.75 216 ARG A O 1
ATOM 1777 N N . GLY A 1 217 ? 18.918 -15.170 -20.733 1.00 88.94 217 GLY A N 1
ATOM 1778 C CA . GLY A 1 217 ? 19.325 -16.030 -19.619 1.00 88.94 217 GLY A CA 1
ATOM 1779 C C . GLY A 1 217 ? 18.172 -16.571 -18.773 1.00 88.94 217 GLY A C 1
ATOM 1780 O O . GLY A 1 217 ? 18.431 -17.269 -17.802 1.00 88.94 217 GLY A O 1
ATOM 1781 N N . CYS A 1 218 ? 16.916 -16.235 -19.092 1.00 87.56 218 CYS A N 1
ATOM 1782 C CA . CYS A 1 218 ? 15.752 -16.555 -18.259 1.00 87.56 218 CYS A CA 1
ATOM 1783 C C . CYS A 1 218 ? 15.871 -16.052 -16.801 1.00 87.56 218 CYS A C 1
ATOM 1785 O O . CYS A 1 218 ? 15.298 -16.634 -15.882 1.00 87.56 218 CYS A O 1
ATOM 1787 N N . GLU A 1 219 ? 16.589 -14.945 -16.578 1.00 91.44 219 GLU A N 1
ATOM 1788 C CA . GLU A 1 219 ? 16.820 -14.335 -15.259 1.00 91.44 219 GLU A CA 1
ATOM 1789 C C . GLU A 1 219 ? 16.066 -13.004 -15.081 1.00 91.44 219 GLU A C 1
ATOM 1791 O O . GLU A 1 219 ? 16.415 -12.179 -14.234 1.00 91.44 219 GLU A O 1
ATOM 1796 N N . GLN A 1 220 ? 15.017 -12.769 -15.873 1.00 93.44 220 GLN A N 1
ATOM 1797 C CA . GLN A 1 220 ? 14.256 -11.519 -15.886 1.00 93.44 220 GLN A CA 1
ATOM 1798 C C . GLN A 1 220 ? 13.653 -11.148 -14.521 1.00 93.44 220 GLN A C 1
ATOM 1800 O O . GLN A 1 220 ? 12.589 -11.615 -14.126 1.00 93.44 220 GLN A O 1
ATOM 1805 N N . LYS A 1 221 ? 14.331 -10.256 -13.789 1.00 94.50 221 LYS A N 1
ATOM 1806 C CA . LYS A 1 221 ? 13.835 -9.627 -12.557 1.00 94.50 221 LYS A CA 1
ATOM 1807 C C . LYS A 1 221 ? 13.456 -8.179 -12.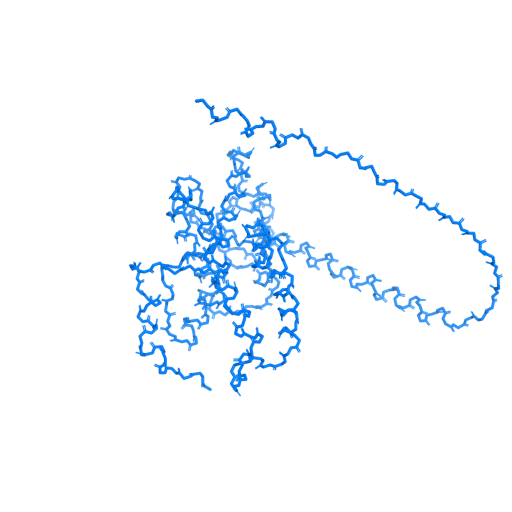825 1.00 94.50 221 LYS A C 1
ATOM 1809 O O . LYS A 1 221 ? 14.216 -7.450 -13.461 1.00 94.50 221 LYS A O 1
ATOM 1814 N N . CYS A 1 222 ? 12.297 -7.761 -12.328 1.00 93.88 222 CYS A N 1
ATOM 1815 C CA . CYS A 1 222 ? 11.881 -6.364 -12.405 1.00 93.88 222 CYS A CA 1
ATOM 1816 C C . CYS A 1 222 ? 12.771 -5.483 -11.513 1.00 93.88 222 CYS A C 1
ATOM 1818 O O . CYS A 1 222 ? 13.476 -6.004 -10.639 1.00 93.88 222 CYS A O 1
ATOM 1820 N N . ARG A 1 223 ? 12.747 -4.158 -11.708 1.00 92.62 223 ARG A N 1
ATOM 1821 C CA . ARG A 1 223 ? 13.623 -3.231 -10.963 1.00 92.62 223 ARG A CA 1
ATOM 1822 C C . ARG A 1 223 ? 13.524 -3.366 -9.438 1.00 92.62 223 ARG A C 1
ATOM 1824 O O . ARG A 1 223 ? 14.556 -3.412 -8.777 1.00 92.62 223 ARG A O 1
ATOM 1831 N N . VAL A 1 224 ? 12.328 -3.581 -8.886 1.00 94.88 224 VAL A N 1
ATOM 1832 C CA . VAL A 1 224 ? 12.148 -3.847 -7.445 1.00 94.88 224 VAL A CA 1
ATOM 1833 C C . VAL A 1 224 ? 12.819 -5.160 -7.030 1.00 94.88 224 VAL A C 1
ATOM 1835 O O . VAL A 1 224 ? 13.623 -5.182 -6.103 1.00 94.88 224 VAL A O 1
ATOM 1838 N N . CYS A 1 225 ? 12.572 -6.264 -7.745 1.00 95.19 225 CYS A N 1
ATOM 1839 C CA . CYS A 1 225 ? 13.192 -7.554 -7.420 1.00 95.19 225 CYS A CA 1
ATOM 1840 C C . CYS A 1 225 ? 14.720 -7.549 -7.576 1.00 95.19 225 CYS A C 1
ATOM 1842 O O . CYS A 1 225 ? 15.397 -8.349 -6.927 1.00 95.19 225 CYS A O 1
ATOM 1844 N N . LYS A 1 226 ? 15.272 -6.680 -8.433 1.00 93.12 226 LYS A N 1
ATOM 1845 C CA . LYS A 1 226 ? 16.721 -6.456 -8.536 1.00 93.12 226 LYS A CA 1
ATOM 1846 C C . LYS A 1 226 ? 17.265 -5.824 -7.255 1.00 93.12 226 LYS A C 1
ATOM 1848 O O . LYS A 1 226 ? 18.226 -6.361 -6.709 1.00 93.12 226 LYS A O 1
ATOM 1853 N N . VAL A 1 227 ? 16.615 -4.777 -6.741 1.00 93.56 227 VAL A N 1
ATOM 1854 C CA . VAL A 1 227 ? 16.988 -4.140 -5.464 1.00 93.56 227 VAL A CA 1
ATOM 1855 C C . VAL A 1 227 ? 16.863 -5.128 -4.304 1.00 93.56 227 VAL A C 1
ATOM 1857 O O . VAL A 1 227 ? 17.830 -5.334 -3.580 1.00 93.56 227 VAL A O 1
ATOM 1860 N N . VAL A 1 228 ? 15.746 -5.855 -4.202 1.00 94.25 228 VAL A N 1
ATOM 1861 C CA . VAL A 1 228 ? 15.545 -6.884 -3.162 1.00 94.25 228 VAL A CA 1
ATOM 1862 C C . VAL A 1 228 ? 16.642 -7.955 -3.191 1.00 94.25 228 VAL A C 1
ATOM 1864 O O . VAL A 1 228 ? 17.178 -8.318 -2.145 1.00 94.25 228 VAL A O 1
ATOM 1867 N N . LYS A 1 229 ? 17.020 -8.451 -4.381 1.00 93.44 229 LYS A N 1
ATOM 1868 C CA . LYS A 1 229 ? 18.109 -9.438 -4.527 1.00 93.44 229 LYS A CA 1
ATOM 1869 C C . LYS A 1 229 ? 19.424 -8.901 -3.944 1.00 93.44 229 LYS A C 1
ATOM 1871 O O . LYS A 1 229 ? 20.158 -9.665 -3.321 1.00 93.44 229 LYS A O 1
ATOM 1876 N N . ILE A 1 230 ? 19.718 -7.617 -4.159 1.00 89.88 230 ILE A N 1
ATOM 1877 C CA . ILE A 1 230 ? 20.925 -6.955 -3.650 1.00 89.88 230 ILE A CA 1
ATOM 1878 C C . ILE A 1 230 ? 20.853 -6.810 -2.126 1.00 89.88 230 ILE A C 1
ATOM 1880 O O . ILE A 1 230 ? 21.795 -7.221 -1.451 1.00 89.88 230 ILE A O 1
ATOM 1884 N N . SER A 1 231 ? 19.737 -6.316 -1.578 1.00 87.69 231 SER A N 1
ATOM 1885 C CA . SER A 1 231 ? 19.546 -6.147 -0.128 1.00 87.69 231 SER A CA 1
ATOM 1886 C C . SER A 1 231 ? 19.766 -7.457 0.633 1.00 87.69 231 SER A C 1
ATOM 1888 O O . SER A 1 231 ? 20.578 -7.515 1.554 1.00 87.69 231 SER A O 1
ATOM 1890 N N . VAL A 1 232 ? 19.157 -8.553 0.166 1.00 89.12 232 VAL A N 1
ATOM 1891 C CA . VAL A 1 232 ? 19.321 -9.883 0.780 1.00 89.12 232 VAL A CA 1
ATOM 1892 C C . VAL A 1 232 ? 20.778 -10.366 0.732 1.00 89.12 232 VAL A C 1
ATOM 1894 O O . VAL A 1 232 ? 21.266 -10.980 1.683 1.00 89.12 232 VAL A O 1
ATOM 1897 N N . ALA A 1 233 ? 21.501 -10.095 -0.359 1.00 87.62 233 ALA A N 1
ATOM 1898 C CA . ALA A 1 233 ? 22.907 -10.481 -0.484 1.00 87.62 233 ALA A CA 1
ATOM 1899 C C . ALA A 1 233 ? 23.814 -9.703 0.488 1.00 87.62 233 ALA A C 1
ATOM 1901 O O . ALA A 1 233 ? 24.731 -10.285 1.075 1.00 87.62 233 ALA A O 1
ATOM 1902 N N . ILE A 1 234 ? 23.544 -8.409 0.685 1.00 84.06 234 ILE A N 1
ATOM 1903 C CA . ILE A 1 234 ? 24.265 -7.556 1.640 1.00 84.06 234 ILE A CA 1
ATOM 1904 C C . ILE A 1 234 ? 24.032 -8.050 3.072 1.00 84.06 234 ILE A C 1
ATOM 1906 O O . ILE A 1 234 ? 25.000 -8.276 3.807 1.00 84.06 234 ILE A O 1
ATOM 1910 N N . ASP A 1 235 ? 22.780 -8.316 3.446 1.00 76.69 235 ASP A N 1
ATOM 1911 C CA . ASP A 1 235 ? 22.428 -8.805 4.783 1.00 76.69 235 ASP A CA 1
ATOM 1912 C C . ASP A 1 235 ? 23.055 -10.173 5.078 1.00 76.69 235 ASP A C 1
ATOM 1914 O O . ASP A 1 235 ? 23.631 -10.400 6.151 1.00 76.69 235 ASP A O 1
ATOM 1918 N N . GLY A 1 236 ? 23.040 -11.075 4.092 1.00 71.69 236 GLY A N 1
ATOM 1919 C CA . GLY A 1 236 ? 23.702 -12.375 4.187 1.00 71.69 236 GLY A CA 1
ATOM 1920 C C . GLY A 1 236 ? 25.216 -12.260 4.402 1.00 71.69 236 GLY A C 1
ATOM 1921 O O . GLY A 1 236 ? 25.795 -13.017 5.190 1.00 71.69 236 GLY A O 1
ATOM 1922 N N . ASN A 1 237 ? 25.871 -11.293 3.756 1.00 66.25 237 ASN A N 1
ATOM 1923 C CA . ASN A 1 237 ? 27.301 -11.035 3.931 1.00 66.25 237 ASN A CA 1
ATOM 1924 C C . ASN A 1 237 ? 27.619 -10.389 5.291 1.00 66.25 237 ASN A C 1
ATOM 1926 O O . ASN A 1 237 ? 28.585 -10.799 5.941 1.00 66.25 237 ASN A O 1
ATOM 1930 N N . SER A 1 238 ? 26.776 -9.472 5.775 1.00 60.62 238 SER A N 1
ATOM 1931 C CA . SER A 1 238 ? 26.871 -8.892 7.125 1.00 60.62 238 SER A CA 1
ATOM 1932 C C . SER A 1 238 ? 26.760 -9.971 8.215 1.00 60.62 238 SER A C 1
ATOM 1934 O O . SER A 1 238 ? 27.568 -10.023 9.150 1.00 60.62 238 SER A O 1
ATOM 1936 N N . MET A 1 239 ? 25.842 -10.933 8.058 1.00 55.03 239 MET A N 1
ATOM 1937 C CA . MET A 1 239 ? 25.733 -12.078 8.972 1.00 55.03 239 MET A CA 1
ATOM 1938 C C . MET A 1 239 ? 26.955 -13.010 8.924 1.00 55.03 239 MET A C 1
ATOM 1940 O O . MET A 1 239 ? 27.388 -13.508 9.969 1.00 55.03 239 MET A O 1
ATOM 1944 N N . LYS A 1 240 ? 27.552 -13.239 7.745 1.00 57.78 240 LYS A N 1
ATOM 1945 C CA . LYS A 1 240 ? 28.790 -14.032 7.610 1.00 57.78 240 LYS A CA 1
ATOM 1946 C C . LYS A 1 240 ? 29.989 -13.340 8.272 1.00 57.78 240 LYS A C 1
ATOM 1948 O O . LYS A 1 240 ? 30.767 -14.015 8.950 1.00 57.78 240 LYS A O 1
ATOM 1953 N N . GLN A 1 241 ? 30.105 -12.015 8.159 1.00 54.41 241 GLN A N 1
ATOM 1954 C CA . GLN A 1 241 ? 31.142 -11.236 8.847 1.00 54.41 241 GLN A CA 1
ATOM 1955 C C . GLN A 1 241 ? 30.969 -11.240 10.376 1.00 54.41 241 GLN A C 1
ATOM 1957 O O . GLN A 1 241 ? 31.950 -11.409 11.098 1.00 54.41 241 GLN A O 1
ATOM 1962 N N . LYS A 1 242 ? 29.734 -11.166 10.898 1.00 50.28 242 LYS A N 1
ATOM 1963 C CA . LYS A 1 242 ? 29.466 -11.298 12.348 1.00 50.28 242 LYS A CA 1
ATOM 1964 C C . LYS A 1 242 ? 29.800 -12.696 12.893 1.00 50.28 242 LYS A C 1
ATOM 1966 O O . LYS A 1 242 ? 30.258 -12.832 14.027 1.00 50.28 242 LYS A O 1
ATOM 1971 N N . LYS A 1 243 ? 29.622 -13.756 12.093 1.00 50.06 243 LYS A N 1
ATOM 1972 C CA . LYS A 1 243 ? 30.019 -15.130 12.470 1.00 50.06 243 LYS A CA 1
ATOM 1973 C C . LYS A 1 243 ? 31.541 -15.332 12.450 1.00 50.06 243 LYS A C 1
ATOM 1975 O O . LYS A 1 243 ? 32.063 -16.068 13.291 1.00 50.06 243 LYS A O 1
ATOM 1980 N N . SER A 1 244 ? 32.270 -14.676 11.544 1.00 51.38 244 SER A N 1
ATOM 1981 C CA . SER A 1 244 ? 33.736 -14.776 11.476 1.00 51.38 244 SER A CA 1
ATOM 1982 C C . SER A 1 244 ? 34.442 -13.983 12.587 1.00 51.38 244 SER A C 1
ATOM 1984 O O . SER A 1 244 ? 35.434 -14.467 13.141 1.00 51.38 244 SER A O 1
ATOM 1986 N N . THR A 1 245 ? 33.900 -12.835 13.008 1.00 50.16 245 THR A N 1
ATOM 1987 C CA . THR A 1 245 ? 34.394 -12.081 14.176 1.00 50.16 245 THR A CA 1
ATOM 1988 C C . THR A 1 245 ? 34.112 -12.799 15.497 1.00 50.16 245 THR A C 1
ATOM 1990 O O . THR A 1 245 ? 35.011 -12.892 16.335 1.00 50.16 245 THR A O 1
ATOM 1993 N N . LYS A 1 246 ? 32.941 -13.437 15.656 1.00 45.12 246 LYS A N 1
ATOM 1994 C CA . LYS A 1 246 ? 32.631 -14.259 16.845 1.00 45.12 246 LYS A CA 1
ATOM 1995 C C . LYS A 1 246 ? 33.547 -15.491 16.966 1.00 45.12 246 LYS A C 1
ATOM 1997 O O . LYS A 1 246 ? 34.021 -15.804 18.056 1.00 45.12 246 LYS A O 1
ATOM 2002 N N . ARG A 1 247 ? 33.911 -16.133 15.843 1.00 48.62 247 ARG A N 1
ATOM 2003 C CA . ARG A 1 247 ? 34.933 -17.206 15.813 1.00 48.62 247 ARG A CA 1
ATOM 2004 C C . ARG A 1 247 ? 36.346 -16.708 16.154 1.00 48.62 247 ARG A C 1
ATOM 2006 O O . ARG A 1 247 ? 37.115 -17.447 16.766 1.00 48.62 247 ARG A O 1
ATOM 2013 N N . ARG A 1 248 ? 36.695 -15.464 15.803 1.00 48.25 248 ARG A N 1
ATOM 2014 C CA . ARG A 1 248 ? 37.986 -14.851 16.175 1.00 48.25 248 ARG A CA 1
ATOM 2015 C C . ARG A 1 248 ? 38.069 -14.476 17.659 1.00 48.25 248 ARG A C 1
ATOM 2017 O O . ARG A 1 248 ? 39.161 -14.567 18.215 1.00 48.25 248 ARG A O 1
ATOM 2024 N N . HIS A 1 249 ? 36.962 -14.122 18.315 1.00 46.84 249 HIS A N 1
ATOM 2025 C CA . HIS A 1 249 ? 36.957 -13.892 19.766 1.00 46.84 249 HIS A CA 1
ATOM 2026 C C . HIS A 1 249 ? 37.023 -15.186 20.587 1.00 46.84 249 HIS A C 1
ATOM 2028 O O . HIS A 1 249 ? 37.800 -15.231 21.538 1.00 46.84 249 HIS A O 1
ATOM 2034 N N . ASN A 1 250 ? 36.381 -16.278 20.156 1.00 45.66 250 ASN A N 1
ATOM 2035 C CA . ASN A 1 250 ? 36.528 -17.572 20.845 1.00 45.66 250 ASN A CA 1
ATOM 2036 C C . ASN A 1 250 ? 37.929 -18.197 20.714 1.00 45.66 250 ASN A C 1
ATOM 2038 O O . ASN A 1 250 ? 38.314 -19.005 21.551 1.00 45.66 250 ASN A O 1
ATOM 2042 N N . ARG A 1 251 ? 38.734 -17.804 19.715 1.00 48.31 251 ARG A N 1
ATOM 2043 C CA . ARG A 1 251 ? 40.142 -18.235 19.598 1.00 48.31 251 ARG A CA 1
ATOM 2044 C C . ARG A 1 251 ? 41.139 -17.369 20.378 1.00 48.31 251 ARG A C 1
ATOM 2046 O O . ARG A 1 251 ? 42.282 -17.784 20.538 1.00 48.31 251 ARG A O 1
ATOM 2053 N N . LYS A 1 252 ? 40.742 -16.190 20.872 1.00 46.34 252 LYS A N 1
ATOM 2054 C CA . LYS A 1 252 ? 41.631 -15.282 21.628 1.00 46.34 252 LYS A CA 1
ATOM 2055 C C . LYS A 1 252 ? 41.479 -15.371 23.155 1.00 46.34 252 LYS A C 1
ATOM 2057 O O . LYS A 1 252 ? 42.245 -14.724 23.856 1.00 46.34 252 LYS A O 1
ATOM 2062 N N . GLY A 1 253 ? 40.586 -16.221 23.671 1.00 42.31 253 GLY A N 1
ATOM 2063 C CA . GLY A 1 253 ? 40.434 -16.484 25.112 1.00 42.31 253 GLY A CA 1
ATOM 2064 C C . GLY A 1 253 ? 41.495 -17.404 25.745 1.00 42.31 253 GLY A C 1
ATOM 2065 O O . GLY A 1 253 ? 41.420 -17.665 26.937 1.00 42.31 253 GLY A O 1
ATOM 2066 N N . SER A 1 254 ? 42.486 -17.891 24.984 1.00 44.06 254 SER A N 1
ATOM 2067 C CA . SER A 1 254 ? 43.459 -18.905 25.440 1.00 44.06 254 SER A CA 1
ATOM 2068 C C . SER A 1 254 ? 44.915 -18.415 25.545 1.00 44.06 254 SER A C 1
ATOM 2070 O O . SER A 1 254 ? 45.829 -19.238 25.568 1.00 44.06 254 SER A O 1
ATOM 2072 N N . ARG A 1 255 ? 45.197 -17.106 25.611 1.00 38.69 255 ARG A N 1
ATOM 2073 C CA . ARG A 1 255 ? 46.553 -16.629 25.958 1.00 38.69 255 ARG A CA 1
ATOM 2074 C C . ARG A 1 255 ? 46.506 -15.405 26.871 1.00 38.69 255 ARG A C 1
ATOM 2076 O O . ARG A 1 255 ? 46.166 -14.306 26.445 1.00 38.69 255 ARG A O 1
ATOM 2083 N N . LYS A 1 256 ? 46.857 -15.636 28.141 1.00 40.06 256 LYS A N 1
ATOM 2084 C CA . LYS A 1 256 ? 47.129 -14.624 29.168 1.00 40.06 256 LYS A CA 1
ATOM 2085 C C . LYS A 1 256 ? 48.275 -13.692 28.744 1.00 40.06 256 LYS A C 1
ATOM 2087 O O . LYS A 1 256 ? 49.273 -14.150 28.201 1.00 40.06 256 LYS A O 1
ATOM 2092 N N . GLY A 1 257 ? 48.149 -12.425 29.147 1.00 33.59 257 GLY A N 1
ATOM 2093 C CA . GLY A 1 257 ? 49.245 -11.624 29.703 1.00 33.59 257 GLY A CA 1
ATOM 2094 C C . GLY A 1 257 ? 50.154 -10.857 28.737 1.00 33.59 257 GLY A C 1
ATOM 2095 O O . GLY A 1 257 ? 51.152 -11.392 28.277 1.00 33.59 257 GLY A O 1
ATOM 2096 N N . ARG A 1 258 ? 49.911 -9.546 28.583 1.00 33.69 258 ARG A N 1
ATOM 2097 C CA . ARG A 1 258 ? 50.906 -8.496 28.896 1.00 33.69 258 ARG A CA 1
ATOM 2098 C C . ARG A 1 258 ? 50.317 -7.091 28.741 1.00 33.69 258 ARG A C 1
ATOM 2100 O O . ARG A 1 258 ? 49.706 -6.754 27.735 1.00 33.69 258 ARG A O 1
ATOM 2107 N N . SER A 1 259 ? 50.558 -6.289 29.773 1.00 37.97 259 SER A N 1
ATOM 2108 C CA . SER A 1 259 ? 50.380 -4.837 29.854 1.00 37.97 259 SER A CA 1
ATOM 2109 C C . SER A 1 259 ? 51.022 -4.089 28.677 1.00 37.97 259 SER A C 1
ATOM 2111 O O . SER A 1 259 ? 52.141 -4.434 28.292 1.00 37.97 259 SER A O 1
ATOM 2113 N N . LYS A 1 260 ? 50.360 -3.027 28.180 1.00 36.84 260 LYS A N 1
ATOM 2114 C CA . LYS A 1 260 ? 50.984 -1.713 27.908 1.00 36.84 260 LYS A CA 1
ATOM 2115 C C . LYS A 1 260 ? 49.963 -0.625 27.514 1.00 36.84 260 LYS A C 1
ATOM 2117 O O . LYS A 1 260 ? 49.286 -0.719 26.502 1.00 36.84 260 LYS A O 1
ATOM 2122 N N . ARG A 1 261 ? 49.950 0.415 28.359 1.00 33.69 261 ARG A N 1
ATOM 2123 C CA . ARG A 1 261 ? 49.819 1.871 28.126 1.00 33.69 261 ARG A CA 1
ATOM 2124 C C . ARG A 1 261 ? 48.775 2.444 27.143 1.00 33.69 261 ARG A C 1
ATOM 2126 O O . ARG A 1 261 ? 48.866 2.311 25.930 1.00 33.69 261 ARG A O 1
ATOM 2133 N N . LYS A 1 262 ? 47.916 3.272 27.756 1.00 35.75 262 LYS A N 1
ATOM 2134 C CA . LYS A 1 262 ? 47.096 4.377 27.231 1.00 35.75 262 LYS A CA 1
ATOM 2135 C C . LYS A 1 262 ? 47.807 5.244 26.177 1.00 35.75 262 LYS A C 1
ATOM 2137 O O . LYS A 1 262 ? 48.933 5.682 26.410 1.00 35.75 262 LYS A O 1
ATOM 2142 N N . ARG A 1 263 ? 47.061 5.646 25.142 1.00 32.97 263 ARG A N 1
ATOM 2143 C CA . ARG A 1 263 ? 47.106 7.002 24.569 1.00 32.97 263 ARG A CA 1
ATOM 2144 C C . ARG A 1 263 ? 45.680 7.465 24.280 1.00 32.97 263 ARG A C 1
ATOM 2146 O O . ARG A 1 263 ? 44.952 6.814 23.540 1.00 32.97 263 ARG A O 1
ATOM 2153 N N . ASN A 1 264 ? 45.318 8.570 24.923 1.00 30.66 264 ASN A N 1
ATOM 2154 C CA . ASN A 1 264 ? 44.140 9.370 24.627 1.00 30.66 264 ASN A CA 1
ATOM 2155 C C . ASN A 1 264 ? 44.326 10.031 23.261 1.00 30.66 264 ASN A C 1
ATOM 2157 O O . ASN A 1 264 ? 45.358 10.656 23.027 1.00 30.66 264 ASN A O 1
ATOM 2161 N N . LEU A 1 265 ? 43.305 9.962 22.415 1.00 30.78 265 LEU A N 1
ATOM 2162 C CA . LEU A 1 265 ? 43.094 10.922 21.341 1.00 30.78 265 LEU A CA 1
ATOM 2163 C C . LEU A 1 265 ? 41.639 11.374 21.438 1.00 30.78 265 LEU A C 1
ATOM 2165 O O . LEU A 1 265 ? 40.715 10.654 21.071 1.00 30.78 265 LEU A O 1
ATOM 2169 N N . LYS A 1 266 ? 41.479 12.561 22.033 1.00 30.78 266 LYS A N 1
ATOM 2170 C CA . LYS A 1 266 ? 40.307 13.419 21.875 1.00 30.78 266 LYS A CA 1
ATOM 2171 C C . LYS A 1 266 ? 40.193 13.741 20.387 1.00 30.78 266 LYS A C 1
ATOM 2173 O O . LYS A 1 266 ? 41.160 14.228 19.808 1.00 30.78 266 LYS A O 1
ATOM 2178 N N . TYR A 1 267 ? 39.030 13.494 19.805 1.00 27.34 267 TYR A N 1
ATOM 2179 C CA . TYR A 1 267 ? 38.627 14.156 18.576 1.00 27.34 267 TYR A CA 1
ATOM 2180 C C . TYR A 1 267 ? 37.436 15.036 18.937 1.00 27.34 267 TYR A C 1
ATOM 2182 O O . TYR A 1 267 ? 36.351 14.537 19.227 1.00 27.34 267 TYR A O 1
ATOM 2190 N N . ASN A 1 268 ? 37.706 16.337 19.017 1.00 30.23 268 ASN A N 1
ATOM 2191 C CA . ASN A 1 268 ? 36.682 17.365 18.970 1.00 30.23 268 ASN A CA 1
ATOM 2192 C C . ASN A 1 268 ? 36.134 17.368 17.541 1.00 30.23 268 ASN A C 1
ATOM 2194 O O . ASN A 1 268 ? 36.915 17.365 16.589 1.00 30.23 268 ASN A O 1
ATOM 2198 N N . PHE A 1 269 ? 34.815 17.362 17.396 1.00 27.50 269 PHE A N 1
ATOM 2199 C CA . PHE A 1 269 ? 34.188 17.819 16.168 1.00 27.50 269 PHE A CA 1
ATOM 2200 C C . PHE A 1 269 ? 33.206 18.908 16.571 1.00 27.50 269 PHE A C 1
ATOM 2202 O O . PHE A 1 269 ? 32.240 18.642 17.288 1.00 27.50 269 PHE A O 1
ATOM 2209 N N . ASP A 1 270 ? 33.566 20.130 16.193 1.00 30.06 270 ASP A N 1
ATOM 2210 C CA . ASP A 1 270 ? 32.816 21.352 16.424 1.00 30.06 270 ASP A CA 1
ATOM 2211 C C . ASP A 1 270 ? 31.409 21.231 15.835 1.00 30.06 270 ASP A C 1
ATOM 2213 O O . ASP A 1 270 ? 31.220 20.898 14.662 1.00 30.06 270 ASP A O 1
ATOM 2217 N N . LEU A 1 271 ? 30.418 21.517 16.676 1.00 30.28 271 LEU A N 1
ATOM 2218 C CA . LEU A 1 271 ? 29.082 21.887 16.244 1.00 30.28 271 LEU A CA 1
ATOM 2219 C C . LEU A 1 271 ? 29.145 23.367 15.872 1.00 30.28 271 LEU A C 1
ATOM 2221 O O . LEU A 1 271 ? 29.137 24.232 16.742 1.00 30.28 271 LEU A O 1
ATOM 2225 N N . GLY A 1 272 ? 29.250 23.638 14.574 1.00 27.52 272 GLY A N 1
ATOM 2226 C CA . GLY A 1 272 ? 28.947 24.952 14.027 1.00 27.52 272 GLY A CA 1
ATOM 2227 C C . GLY A 1 272 ? 27.442 25.177 14.093 1.00 27.52 272 GLY A C 1
ATOM 2228 O O . GLY A 1 272 ? 26.696 24.668 13.257 1.00 27.52 272 GLY A O 1
ATOM 2229 N N . GLU A 1 273 ? 27.017 25.904 15.118 1.00 33.31 273 GLU A N 1
ATOM 2230 C CA . GLU A 1 273 ? 25.791 26.691 15.103 1.00 33.31 273 GLU A CA 1
ATOM 2231 C C . GLU A 1 273 ? 25.932 27.787 14.033 1.00 33.31 273 GLU A C 1
ATOM 2233 O O . GLU A 1 273 ? 26.963 28.449 13.962 1.00 33.31 273 GLU A O 1
ATOM 2238 N N . ASN A 1 274 ? 24.932 27.887 13.157 1.00 31.75 274 ASN A N 1
ATOM 2239 C CA . ASN A 1 274 ? 24.478 29.086 12.439 1.00 31.75 274 ASN A CA 1
ATOM 2240 C C . ASN A 1 274 ? 23.184 28.667 11.714 1.00 31.75 274 ASN A C 1
ATOM 2242 O O . ASN A 1 274 ? 23.206 27.872 10.776 1.00 31.75 274 ASN A O 1
ATOM 2246 N N . GLU A 1 275 ? 22.041 28.878 12.367 1.00 34.25 275 GLU A N 1
ATOM 2247 C CA . GLU A 1 275 ? 21.149 30.032 12.144 1.00 34.25 275 GLU A CA 1
ATOM 2248 C C . GLU A 1 275 ? 20.413 29.909 10.794 1.00 34.25 275 GLU A C 1
ATOM 2250 O O . GLU A 1 275 ? 20.996 30.060 9.729 1.00 34.25 275 GLU A O 1
ATOM 2255 N N . THR A 1 276 ? 19.166 29.425 10.723 1.00 37.75 276 THR A N 1
ATOM 2256 C CA . THR A 1 276 ? 17.912 30.115 11.106 1.00 37.75 276 THR A CA 1
ATOM 2257 C C . THR A 1 276 ? 17.913 31.613 10.803 1.00 37.75 276 THR A C 1
ATOM 2259 O O . THR A 1 276 ? 17.975 32.418 11.721 1.00 37.75 276 THR A O 1
ATOM 2262 N N . SER A 1 277 ? 17.798 31.994 9.526 1.00 38.84 277 SER A N 1
ATOM 2263 C CA . SER A 1 277 ? 17.494 33.392 9.160 1.00 38.84 277 SER A CA 1
ATOM 2264 C C . SER A 1 277 ? 16.793 33.593 7.806 1.00 38.84 277 SER A C 1
ATOM 2266 O O . SER A 1 277 ? 16.869 34.675 7.243 1.00 38.84 277 SER A O 1
ATOM 2268 N N . ILE A 1 278 ? 16.083 32.594 7.259 1.00 37.53 278 ILE A N 1
ATOM 2269 C CA . ILE A 1 278 ? 15.403 32.760 5.948 1.00 37.53 278 ILE A CA 1
ATOM 2270 C C . ILE A 1 278 ? 13.867 32.715 6.049 1.00 37.53 278 ILE A C 1
ATOM 2272 O O . ILE A 1 278 ? 13.177 33.124 5.125 1.00 37.53 278 ILE A O 1
ATOM 2276 N N . HIS A 1 279 ? 13.288 32.301 7.182 1.00 39.25 279 HIS A N 1
ATOM 2277 C CA . HIS A 1 279 ? 11.840 32.048 7.247 1.00 39.25 279 HIS A CA 1
ATOM 2278 C C . HIS A 1 279 ? 10.980 33.147 7.898 1.00 39.25 279 HIS A C 1
ATOM 2280 O O . HIS A 1 279 ? 9.754 33.046 7.841 1.00 39.25 279 HIS A O 1
ATOM 2286 N N . GLU A 1 280 ? 11.578 34.197 8.474 1.00 37.56 280 GLU A N 1
ATOM 2287 C CA . GLU A 1 280 ? 10.828 35.303 9.103 1.00 37.56 280 GLU A CA 1
ATOM 2288 C C . GLU A 1 280 ? 10.626 36.525 8.192 1.00 37.56 280 GLU A C 1
ATOM 2290 O O . GLU A 1 280 ? 9.716 37.318 8.434 1.00 37.56 280 GLU A O 1
ATOM 2295 N N . GLU A 1 281 ? 11.387 36.660 7.101 1.00 36.69 281 GLU A N 1
ATOM 2296 C CA . GLU A 1 281 ? 11.251 37.804 6.184 1.00 36.69 281 GLU A CA 1
ATOM 2297 C C . GLU A 1 281 ? 10.142 37.610 5.127 1.00 36.69 281 GLU A C 1
ATOM 2299 O O . GLU A 1 281 ? 9.568 38.580 4.637 1.00 36.69 281 GLU A O 1
ATOM 2304 N N . GLU A 1 282 ? 9.735 36.367 4.839 1.00 40.62 282 GLU A N 1
ATOM 2305 C CA . GLU A 1 282 ? 8.650 36.081 3.881 1.00 40.62 282 GLU A CA 1
ATOM 2306 C C . GLU A 1 282 ? 7.233 36.247 4.465 1.00 40.62 282 GLU A C 1
ATOM 2308 O O . GLU A 1 282 ? 6.261 36.335 3.712 1.00 40.62 282 GLU A O 1
ATOM 2313 N N . LEU A 1 283 ? 7.093 36.337 5.792 1.00 42.97 283 LEU A N 1
ATOM 2314 C CA . LEU A 1 283 ? 5.794 36.489 6.464 1.00 42.97 283 LEU A CA 1
ATOM 2315 C C . LEU A 1 283 ? 5.362 37.951 6.664 1.00 42.97 283 LEU A C 1
ATOM 2317 O O . LEU A 1 283 ? 4.192 38.188 6.948 1.00 42.97 283 LEU A O 1
ATOM 2321 N N . LYS A 1 284 ? 6.251 38.933 6.455 1.00 43.84 284 LYS A N 1
ATOM 2322 C CA . LYS A 1 284 ? 5.907 40.368 6.537 1.00 43.84 284 LYS A CA 1
ATOM 2323 C C . LYS A 1 284 ? 5.493 41.008 5.208 1.00 43.84 284 LYS A C 1
ATOM 2325 O O . LYS A 1 284 ? 4.922 42.088 5.223 1.00 43.84 284 LYS A O 1
ATOM 2330 N N . ASN A 1 285 ? 5.696 40.335 4.074 1.00 45.62 285 ASN A N 1
ATOM 2331 C CA . ASN A 1 285 ? 5.406 40.889 2.742 1.00 45.62 285 ASN A CA 1
ATOM 2332 C C . ASN A 1 285 ? 4.075 40.408 2.128 1.00 45.62 285 ASN A C 1
ATOM 2334 O O . ASN A 1 285 ? 3.905 40.461 0.911 1.00 45.62 285 ASN A O 1
ATOM 2338 N N . ARG A 1 286 ? 3.129 39.909 2.936 1.00 49.47 286 ARG A N 1
ATOM 2339 C CA . ARG A 1 286 ? 1.816 39.427 2.453 1.00 49.47 286 ARG A CA 1
ATOM 2340 C C . ARG A 1 286 ? 0.596 40.072 3.115 1.00 49.47 286 ARG A C 1
ATOM 2342 O O . ARG A 1 286 ? -0.508 39.564 2.959 1.00 49.47 286 ARG A O 1
ATOM 2349 N N . GLU A 1 287 ? 0.783 41.207 3.778 1.00 44.56 287 GLU A N 1
ATOM 2350 C CA . GLU A 1 287 ? -0.316 42.092 4.177 1.00 44.56 287 GLU A CA 1
ATOM 2351 C C . GLU A 1 287 ? -0.156 43.466 3.513 1.00 44.56 287 GLU A C 1
ATOM 2353 O O . GLU A 1 287 ? 0.220 44.435 4.166 1.00 44.56 287 GLU A O 1
ATOM 2358 N N . ILE A 1 288 ? -0.421 43.520 2.200 1.00 43.47 288 ILE A N 1
ATOM 2359 C CA . ILE A 1 288 ? -0.984 44.678 1.477 1.00 43.47 288 ILE A CA 1
ATOM 2360 C C . ILE A 1 288 ? -1.957 44.128 0.433 1.00 43.47 288 ILE A C 1
ATOM 2362 O O . ILE A 1 288 ? -1.545 43.206 -0.310 1.00 43.47 288 ILE A O 1
#

Solvent-accessible surface area (backbone atoms only — not comparable to full-atom values): 17485 Å² total; per-residue (Å²): 132,82,72,63,66,59,41,76,72,44,54,43,56,57,40,48,32,64,91,44,78,39,84,42,66,69,41,29,63,59,33,23,46,33,34,78,76,64,74,32,61,72,33,46,41,40,32,59,60,50,53,63,49,49,58,52,43,52,63,49,44,72,75,50,66,88,62,57,66,55,73,50,58,82,68,57,39,74,59,77,52,69,68,60,48,43,42,74,71,75,41,86,48,74,68,48,54,54,46,52,52,48,51,56,54,55,71,73,44,81,64,61,90,74,48,76,76,77,52,69,68,61,52,50,49,50,53,50,50,54,51,47,54,52,48,53,58,60,77,44,73,81,46,68,86,50,45,68,41,42,43,50,18,25,54,49,40,25,40,66,50,50,69,48,94,69,88,80,82,39,71,66,69,70,52,59,55,52,67,81,93,33,69,47,55,92,98,39,85,62,75,83,78,41,82,40,61,20,72,60,68,58,52,56,35,43,72,63,45,42,52,77,63,28,62,74,69,71,58,29,43,43,67,57,43,48,52,48,55,50,53,55,52,52,54,54,49,53,53,51,52,54,52,52,52,53,56,52,54,70,67,59,77,81,68,86,88,80,92,82,83,89,80,90,78,87,79,87,78,84,81,82,83,79,80,94,80,75,77,72,70,70,71,70,78,75,82,128

Secondary structure (DSSP, 8-state):
---THHIIIIIHHHHH-TTS-EEESSTHHHHHHHHHHH-----SEEETHHHHHHHHHHHHHHHHTT--GGG-GGG-PBPPPHHHHHHHHT---HHHHHHHHHHHHHHHSTTTTT-SSPPHHHHHHHHHHHHHHHHHHHTTGGGGGGHHHHHHHHHHHHHHHHT-SS---SHHHH-SBPPTTSSPPTT-SS-PPP-EE-TTT--EE-GGGS-HHHHHTT----HHHHHHHHHHHHHHHHHHHHHHHHHHHHTTTT-----------------------SSSSTTSSS--

Foldseek 3Di:
DPPLVVCVVCVLVQQQDQVHAAEAAQLAVVQQCCCPVRVHHGANYQHLLCVVLQVQLQVLCVVVPPDQLQVSLVNWDFGDDLLVLLCVQVNDDPLSVVLVVLVVVCVVDPPLVVDPPNDPSNVSNVVVSVVSSVSSVVSPPVCPLCVLQSNLLVVVSNCLNNVDPDDPPDLLRPGRIDDPQSGDDRVDSHDDDFDPAAPRSRDGHHPSQADPVCVVVVNHHGSNVVVSVVVVVVVVVVVVVVVVVVVVVVVPPPDDDDDDDDDDDDDDDDDDDDDDDDPPVVVVPPDD